Protein 6WDZ (pdb70)

Structure (mmCIF, N/CA/C/O backbone):
data_6WDZ
#
_entry.id   6WDZ
#
_cell.length_a   99.527
_cell.length_b   99.527
_cell.length_c   73.695
_cell.angle_alpha   90.000
_cell.angle_beta   90.000
_cell.angle_gamma   120.000
#
_symmetry.space_group_name_H-M   'P 64'
#
loop_
_entity.id
_entity.type
_entity.pdbx_description
1 polymer "DNA (5'-D(*TP*AP*GP*TP*AP*TP*TP*AP*CP*C)-3')"
2 polymer 'ATP-dependent helicase Rep'
3 non-polymer 'MANGANESE (II) ION'
4 non-polymer 1,2-ETHANEDIOL
5 water water
#
loop_
_atom_site.group_PDB
_atom_site.id
_atom_site.type_symbol
_atom_site.label_atom_id
_atom_site.label_alt_id
_atom_site.label_comp_id
_atom_site.label_asym_id
_atom_site.label_entity_id
_atom_site.label_seq_id
_atom_site.pdbx_PDB_ins_code
_atom_site.Cartn_x
_atom_site.Cartn_y
_atom_site.Cartn_z
_atom_site.occupancy
_atom_site.B_iso_or_equiv
_atom_site.auth_seq_id
_atom_site.auth_comp_id
_atom_site.auth_asym_id
_atom_site.auth_atom_id
_atom_site.pdbx_PDB_model_num
ATOM 201 N N . PRO B 2 10 ? 31.700 -25.565 21.580 0.88 57.82 11 PRO D N 1
ATOM 202 C CA . PRO B 2 10 ? 32.889 -24.746 21.831 0.88 52.56 11 PRO D CA 1
ATOM 203 C C . PRO B 2 10 ? 34.185 -25.468 21.469 0.88 53.10 11 PRO D C 1
ATOM 204 O O . PRO B 2 10 ? 35.276 -24.960 21.734 0.88 50.23 11 PRO D O 1
ATOM 208 N N . GLN B 2 11 ? 34.050 -26.638 20.840 1.00 52.44 12 GLN D N 1
ATOM 209 C CA . GLN B 2 11 ? 35.185 -27.507 20.562 1.00 41.60 12 GLN D CA 1
ATOM 210 C C . GLN B 2 11 ? 35.999 -26.957 19.394 1.00 40.80 12 GLN D C 1
ATOM 211 O O . GLN B 2 11 ? 35.428 -26.481 18.411 1.00 40.82 12 GLN D O 1
ATOM 217 N N . PRO B 2 12 ? 37.327 -26.995 19.485 1.00 36.61 13 PRO D N 1
ATOM 218 C CA . PRO B 2 12 ? 38.150 -26.595 18.342 1.00 33.90 13 PRO D CA 1
ATOM 219 C C . PRO B 2 12 ? 37.978 -27.560 17.176 1.00 29.30 13 PRO D C 1
ATOM 220 O O . PRO B 2 12 ? 37.696 -28.748 17.345 1.00 29.88 13 PRO D O 1
ATOM 224 N N . HIS B 2 13 ? 38.128 -27.027 15.974 1.00 27.12 14 HIS D N 1
ATOM 225 C CA . HIS B 2 13 ? 37.988 -27.817 14.770 1.00 23.28 14 HIS D CA 1
ATOM 226 C C . HIS B 2 13 ? 39.002 -27.309 13.763 1.00 27.54 14 HIS D C 1
ATOM 227 O O . HIS B 2 13 ? 39.382 -26.132 13.784 1.00 22.80 14 HIS D O 1
ATOM 234 N N . LYS B 2 14 ? 39.448 -28.211 12.890 1.00 25.93 15 LYS D N 1
ATOM 235 C CA . LYS B 2 14 ? 40.472 -27.841 11.924 1.00 25.15 15 LYS D CA 1
ATOM 236 C C . LYS B 2 14 ? 39.892 -27.050 10.764 1.00 19.64 15 LYS D C 1
ATOM 237 O O . LYS B 2 14 ? 40.546 -26.140 10.245 1.00 21.07 15 LYS D O 1
ATOM 243 N N . ARG B 2 15 ? 38.665 -27.355 10.370 1.00 23.90 16 ARG D N 1
ATOM 244 C CA . ARG B 2 15 ? 38.164 -27.013 9.046 1.00 19.19 16 ARG D CA 1
ATOM 245 C C . ARG B 2 15 ? 36.950 -26.101 9.162 1.00 23.52 16 ARG D C 1
ATOM 246 O O . ARG B 2 15 ? 35.957 -26.469 9.800 1.00 21.46 16 ARG D O 1
ATOM 254 N N . TRP B 2 16 ? 37.037 -24.917 8.532 1.00 18.59 17 TRP D N 1
ATOM 255 C CA . TRP B 2 16 ? 35.998 -23.900 8.584 1.00 22.65 17 TRP D CA 1
ATOM 256 C C . TRP B 2 16 ? 35.782 -23.275 7.213 1.00 18.98 17 TRP D C 1
ATOM 257 O O . TRP B 2 16 ? 36.745 -22.986 6.497 1.00 20.02 17 TRP D O 1
ATOM 268 N N . VAL B 2 17 ? 34.517 -23.012 6.878 1.00 16.64 18 VAL D N 1
ATOM 269 C CA . VAL B 2 17 ? 34.172 -22.158 5.750 1.00 21.20 18 VAL D CA 1
ATOM 270 C C . VAL B 2 17 ? 33.866 -20.761 6.282 1.00 23.69 18 VAL D C 1
ATOM 271 O O . VAL B 2 17 ? 33.537 -20.572 7.451 1.00 25.89 18 VAL D O 1
ATOM 275 N N . PHE B 2 18 ? 33.968 -19.761 5.413 1.00 23.67 19 PHE D N 1
ATOM 276 C CA . PHE B 2 18 ? 33.644 -18.410 5.833 1.00 23.31 19 PHE D CA 1
ATOM 277 C C . PHE B 2 18 ? 33.172 -17.564 4.663 1.00 29.24 19 PHE D C 1
ATOM 278 O O . PHE B 2 18 ? 33.568 -17.784 3.513 1.00 28.23 19 PHE D O 1
ATOM 286 N N . THR B 2 19 ? 32.316 -16.587 4.989 1.00 23.89 20 THR D N 1
ATOM 287 C CA . THR B 2 19 ? 31.908 -15.494 4.108 1.00 24.53 20 THR D CA 1
ATOM 288 C C . THR B 2 19 ? 32.256 -14.167 4.780 1.00 30.76 20 THR D C 1
ATOM 289 O O . THR B 2 19 ? 32.106 -14.017 5.995 1.00 34.20 20 THR D O 1
ATOM 293 N N . LEU B 2 20 ? 32.712 -13.196 4.002 1.00 32.69 21 LEU D N 1
ATOM 294 C CA . LEU B 2 20 ? 32.984 -11.855 4.520 1.00 30.72 21 LEU D CA 1
ATOM 295 C C . LEU B 2 20 ? 32.378 -10.844 3.555 1.00 30.12 21 LEU D C 1
ATOM 296 O O . LEU B 2 20 ? 32.958 -10.537 2.508 1.00 32.36 21 LEU D O 1
ATOM 301 N N . ASN B 2 21 ? 31.227 -10.312 3.926 1.00 32.36 22 ASN D N 1
ATOM 302 C CA . ASN B 2 21 ? 30.459 -9.457 3.039 1.00 32.28 22 ASN D CA 1
ATOM 303 C C . ASN B 2 21 ? 30.984 -8.030 3.074 1.00 35.56 22 ASN D C 1
ATOM 304 O O . ASN B 2 21 ? 31.298 -7.492 4.137 1.00 39.85 22 ASN D O 1
ATOM 309 N N . ASN B 2 22 ? 31.094 -7.422 1.898 1.00 35.55 23 ASN D N 1
ATOM 310 C CA . ASN B 2 22 ? 31.536 -6.034 1.757 1.00 38.19 23 ASN D CA 1
ATOM 311 C C . ASN B 2 22 ? 32.913 -5.778 2.381 1.00 39.04 23 ASN D C 1
ATOM 312 O O . ASN B 2 22 ? 33.087 -4.807 3.126 1.00 34.30 23 ASN D O 1
ATOM 317 N N . PRO B 2 23 ? 33.929 -6.581 2.070 1.00 37.36 24 PRO D N 1
ATOM 318 C CA . PRO B 2 23 ? 35.239 -6.352 2.681 1.00 36.44 24 PRO D CA 1
ATOM 319 C C . PRO B 2 23 ? 35.805 -4.987 2.320 1.00 37.00 24 PRO D C 1
ATOM 320 O O . PRO B 2 23 ? 35.612 -4.475 1.214 1.00 29.26 24 PRO D O 1
ATOM 324 N N . SER B 2 24 ? 36.522 -4.400 3.275 1.00 42.81 25 SER D N 1
ATOM 325 C CA . SER B 2 24 ? 37.294 -3.187 3.053 1.00 39.03 25 SER D CA 1
ATOM 326 C C . SER B 2 24 ? 38.682 -3.541 2.525 1.00 38.10 25 SER D C 1
ATOM 327 O O . SER B 2 24 ? 39.069 -4.708 2.451 1.00 38.69 25 SER D O 1
ATOM 330 N N . GLU B 2 25 ? 39.443 -2.510 2.150 1.00 41.19 26 GLU D N 1
ATOM 331 C CA . GLU B 2 25 ? 40.821 -2.750 1.735 1.00 36.99 26 GLU D CA 1
ATOM 332 C C . GLU B 2 25 ? 41.648 -3.290 2.892 1.00 42.23 26 GLU D C 1
ATOM 333 O O . GLU B 2 25 ? 42.554 -4.107 2.684 1.00 42.18 26 GLU D O 1
ATOM 335 N N . ASP B 2 26 ? 41.335 -2.860 4.117 1.00 35.26 27 ASP D N 1
ATOM 336 C CA . ASP B 2 26 ? 42.031 -3.369 5.291 1.00 37.45 27 ASP D CA 1
ATOM 337 C C . ASP B 2 26 ? 41.757 -4.857 5.489 1.00 38.62 27 ASP D C 1
ATOM 338 O O . ASP B 2 26 ? 42.690 -5.649 5.674 1.00 37.19 27 ASP D O 1
ATOM 343 N N . GLU B 2 27 ? 40.475 -5.248 5.463 1.00 31.23 28 GLU D N 1
ATOM 344 C CA . GLU B 2 27 ? 40.083 -6.617 5.785 1.00 39.47 28 GLU D CA 1
ATOM 345 C C . GLU B 2 27 ? 40.636 -7.612 4.771 1.00 38.70 28 GLU D C 1
ATOM 346 O O . GLU B 2 27 ? 41.160 -8.665 5.147 1.00 37.25 28 GLU D O 1
ATOM 352 N N . ARG B 2 28 ? 40.464 -7.317 3.479 1.00 38.58 29 ARG D N 1
ATOM 353 C CA . ARG B 2 28 ? 41.175 -8.018 2.409 1.00 37.33 29 ARG D CA 1
ATOM 354 C C . ARG B 2 28 ? 42.656 -8.205 2.697 1.00 39.98 29 ARG D C 1
ATOM 355 O O . ARG B 2 28 ? 43.178 -9.318 2.575 1.00 38.85 29 ARG D O 1
ATOM 363 N N . LYS B 2 29 ? 43.363 -7.123 3.049 1.00 35.04 30 LYS D N 1
ATOM 364 C CA . LYS B 2 29 ? 44.810 -7.243 3.205 1.00 33.16 30 LYS D CA 1
ATOM 365 C C . LYS B 2 29 ? 45.168 -8.156 4.365 1.00 30.02 30 LYS D C 1
ATOM 366 O O . LYS B 2 29 ? 46.199 -8.834 4.332 1.00 35.35 30 LYS D O 1
ATOM 372 N N . LYS B 2 30 ? 44.332 -8.179 5.397 1.00 35.58 31 LYS D N 1
ATOM 373 C CA . LYS B 2 30 ? 44.561 -9.087 6.508 1.00 37.19 31 LYS D CA 1
ATOM 374 C C . LYS B 2 30 ? 44.449 -10.525 6.046 1.00 30.09 31 LYS D C 1
ATOM 375 O O . LYS B 2 30 ? 45.308 -11.355 6.357 1.00 32.66 31 LYS D O 1
ATOM 381 N N . ILE B 2 31 ? 43.373 -10.840 5.321 1.00 37.81 32 ILE D N 1
ATOM 382 C CA . ILE B 2 31 ? 43.189 -12.194 4.805 1.00 31.94 32 ILE D CA 1
ATOM 383 C C . ILE B 2 31 ? 44.333 -12.544 3.872 1.00 31.33 32 ILE D C 1
ATOM 384 O O . ILE B 2 31 ? 45.065 -13.516 4.098 1.00 26.25 32 ILE D O 1
ATOM 389 N N . ARG B 2 32 ? 44.527 -11.720 2.831 1.00 35.44 33 ARG D N 1
ATOM 390 C CA . ARG B 2 32 ? 45.528 -12.009 1.809 1.00 32.91 33 ARG D CA 1
ATOM 391 C C . ARG B 2 32 ? 46.880 -12.309 2.421 1.00 29.38 33 ARG D C 1
ATOM 392 O O . ARG B 2 32 ? 47.625 -13.146 1.898 1.00 33.52 33 ARG D O 1
ATOM 400 N N . ASP B 2 33 ? 47.200 -11.664 3.542 1.00 33.91 34 ASP D N 1
ATOM 401 C CA . ASP B 2 33 ? 48.526 -11.731 4.135 1.00 30.92 34 ASP D CA 1
ATOM 402 C C . ASP B 2 33 ? 48.592 -12.659 5.344 1.00 32.31 34 ASP D C 1
ATOM 403 O O . ASP B 2 33 ? 49.524 -12.546 6.142 1.00 31.33 34 ASP D O 1
ATOM 408 N N . LEU B 2 34 ? 47.628 -13.562 5.509 1.00 30.72 35 LEU D N 1
ATOM 409 C CA . LEU B 2 34 ? 47.711 -14.508 6.614 1.00 24.97 35 LEU D CA 1
ATOM 410 C C . LEU B 2 34 ? 48.962 -15.363 6.463 1.00 30.81 35 LEU D C 1
ATOM 411 O O . LEU B 2 34 ? 49.304 -15.756 5.345 1.00 29.99 35 LEU D O 1
ATOM 416 N N . PRO B 2 35 ? 49.642 -15.699 7.556 1.00 27.29 36 PRO D N 1
ATOM 417 C CA . PRO B 2 35 ? 50.775 -16.626 7.454 1.00 28.29 36 PRO D CA 1
ATOM 418 C C . PRO B 2 35 ? 50.330 -17.976 6.912 1.00 18.68 36 PRO D C 1
ATOM 419 O O . PRO B 2 35 ? 49.388 -18.597 7.420 1.00 18.93 36 PRO D O 1
ATOM 423 N N . ILE B 2 36 ? 51.027 -18.436 5.872 1.00 21.11 37 ILE D N 1
ATOM 424 C CA . ILE B 2 36 ? 50.630 -19.683 5.219 1.00 25.99 37 ILE D CA 1
ATOM 425 C C . ILE B 2 36 ? 50.933 -20.886 6.106 1.00 15.91 37 ILE D C 1
ATOM 426 O O . ILE B 2 36 ? 50.267 -21.916 6.002 1.00 17.83 37 ILE D O 1
ATOM 431 N N . SER B 2 37 ? 51.892 -20.761 7.023 1.00 21.12 38 SER D N 1
ATOM 432 C CA . SER B 2 37 ? 52.173 -21.831 7.978 1.00 20.95 38 SER D CA 1
ATOM 433 C C . SER B 2 37 ? 50.972 -22.196 8.838 1.00 13.32 38 SER D C 1
ATOM 434 O O . SER B 2 37 ? 50.974 -23.263 9.461 1.00 20.29 38 SER D O 1
ATOM 437 N N . LEU B 2 38 ? 49.954 -21.343 8.913 1.00 14.41 39 LEU D N 1
ATOM 438 C CA . LEU B 2 38 ? 48.780 -21.679 9.717 1.00 14.92 39 LEU D CA 1
ATOM 439 C C . LEU B 2 38 ? 47.960 -22.822 9.130 1.00 21.91 39 LEU D C 1
ATOM 440 O O . LEU B 2 38 ? 47.177 -23.428 9.870 1.00 17.95 39 LEU D O 1
ATOM 445 N N . PHE B 2 39 ? 48.127 -23.138 7.835 1.00 16.94 40 PHE D N 1
ATOM 446 C CA . PHE B 2 39 ? 47.134 -23.887 7.066 1.00 17.24 40 PHE D CA 1
ATOM 447 C C . PHE B 2 39 ? 47.675 -25.177 6.483 1.00 14.50 40 PHE D C 1
ATOM 448 O O . PHE B 2 39 ? 48.803 -25.224 5.991 1.00 19.44 40 PHE D O 1
ATOM 456 N N . ASP B 2 40 ? 46.850 -26.224 6.518 1.00 20.73 41 ASP D N 1
ATOM 457 C CA . ASP B 2 40 ? 47.081 -27.348 5.624 1.00 16.99 41 ASP D CA 1
ATOM 458 C C . ASP B 2 40 ? 46.595 -26.997 4.221 1.00 24.82 41 ASP D C 1
ATOM 459 O O . ASP B 2 40 ? 47.242 -27.353 3.230 1.00 20.08 41 ASP D O 1
ATOM 464 N N . TYR B 2 41 ? 45.479 -26.269 4.127 1.00 19.95 42 TYR D N 1
ATOM 465 C CA . TYR B 2 41 ? 44.994 -25.733 2.856 1.00 21.34 42 TYR D CA 1
ATOM 466 C C . TYR B 2 41 ? 44.173 -24.487 3.150 1.00 19.17 42 TYR D C 1
ATOM 467 O O . TYR B 2 41 ? 43.591 -24.360 4.227 1.00 19.64 42 TYR D O 1
ATOM 476 N N . PHE B 2 42 ? 44.107 -23.577 2.179 1.00 21.53 43 PHE D N 1
ATOM 477 C CA . PHE B 2 42 ? 43.393 -22.315 2.364 1.00 17.82 43 PHE D CA 1
ATOM 478 C C . PHE B 2 42 ? 43.069 -21.728 1.005 1.00 19.26 43 PHE D C 1
ATOM 479 O O . PHE B 2 42 ? 43.961 -21.607 0.159 1.00 20.43 43 PHE D O 1
ATOM 487 N N . ILE B 2 43 ? 41.820 -21.305 0.818 1.00 18.71 44 ILE D N 1
ATOM 488 C CA . ILE B 2 43 ? 41.383 -20.725 -0.452 1.00 19.58 44 ILE D CA 1
ATOM 489 C C . ILE B 2 43 ? 40.377 -19.624 -0.156 1.00 19.22 44 ILE D C 1
ATOM 490 O O . ILE B 2 43 ? 39.498 -19.798 0.690 1.00 19.48 44 ILE D O 1
ATOM 495 N N . VAL B 2 44 ? 40.514 -18.486 -0.848 1.00 21.03 45 VAL D N 1
ATOM 496 C CA . VAL B 2 44 ? 39.588 -17.359 -0.726 1.00 24.31 45 VAL D CA 1
ATOM 497 C C . VAL B 2 44 ? 39.376 -16.776 -2.113 1.00 24.14 45 VAL D C 1
ATOM 498 O O . VAL B 2 44 ? 40.345 -16.371 -2.772 1.00 26.07 45 VAL D O 1
ATOM 502 N N . GLY B 2 45 ? 38.117 -16.686 -2.548 1.00 23.83 46 GLY D N 1
ATOM 503 C CA . GLY B 2 45 ? 37.769 -16.048 -3.807 1.00 20.47 46 GLY D CA 1
ATOM 504 C C . GLY B 2 45 ? 36.957 -14.784 -3.603 1.00 23.43 46 GLY D C 1
ATOM 505 O O . GLY B 2 45 ? 36.189 -14.671 -2.647 1.00 27.72 46 GLY D O 1
ATOM 506 N N . GLU B 2 46 ? 37.132 -13.816 -4.498 1.00 27.20 47 GLU D N 1
ATOM 507 C CA . GLU B 2 46 ? 36.332 -12.596 -4.455 1.00 24.34 47 GLU D CA 1
ATOM 508 C C . GLU B 2 46 ? 35.096 -12.795 -5.318 1.00 28.57 47 GLU D C 1
ATOM 509 O O . GLU B 2 46 ? 35.199 -13.196 -6.481 1.00 28.68 47 GLU D O 1
ATOM 515 N N . GLU B 2 47 ? 33.933 -12.510 -4.755 1.00 28.76 48 GLU D N 1
ATOM 516 C CA . GLU B 2 47 ? 32.684 -12.871 -5.389 1.00 31.85 48 GLU D CA 1
ATOM 517 C C . GLU B 2 47 ? 31.713 -11.690 -5.401 1.00 37.20 48 GLU D C 1
ATOM 518 O O . GLU B 2 47 ? 32.016 -10.597 -4.901 1.00 35.29 48 GLU D O 1
ATOM 524 N N . GLY B 2 48 ? 30.539 -11.938 -5.984 1.00 32.51 49 GLY D N 1
ATOM 525 C CA . GLY B 2 48 ? 29.484 -10.925 -6.071 1.00 35.14 49 GLY D CA 1
ATOM 526 C C . GLY B 2 48 ? 29.949 -9.609 -6.647 1.00 33.38 49 GLY D C 1
ATOM 527 O O . GLY B 2 48 ? 29.560 -8.542 -6.157 1.00 36.04 49 GLY D O 1
ATOM 528 N N . ASN B 2 49 ? 30.810 -9.655 -7.665 1.00 37.81 50 ASN D N 1
ATOM 529 C CA . ASN B 2 49 ? 31.393 -8.455 -8.253 1.00 36.99 50 ASN D CA 1
ATOM 530 C C . ASN B 2 49 ? 30.658 -8.010 -9.523 1.00 45.32 50 ASN D C 1
ATOM 531 O O . ASN B 2 49 ? 31.238 -7.334 -10.381 1.00 41.61 50 ASN D O 1
ATOM 536 N N . GLU B 2 50 ? 29.386 -8.368 -9.653 1.00 46.56 51 GLU D N 1
ATOM 537 C CA . GLU B 2 50 ? 28.531 -7.886 -10.726 1.00 52.28 51 GLU D CA 1
ATOM 538 C C . GLU B 2 50 ? 27.382 -7.093 -10.112 1.00 54.46 51 GLU D C 1
ATOM 539 O O . GLU B 2 50 ? 26.992 -7.337 -8.964 1.00 50.75 51 GLU D O 1
ATOM 541 N N . GLU B 2 51 ? 26.854 -6.126 -10.871 1.00 56.33 52 GLU D N 1
ATOM 542 C CA . GLU B 2 51 ? 25.905 -5.171 -10.301 1.00 56.18 52 GLU D CA 1
ATOM 543 C C . GLU B 2 51 ? 24.642 -5.877 -9.820 1.00 47.31 52 GLU D C 1
ATOM 544 O O . GLU B 2 51 ? 24.220 -6.892 -10.379 1.00 54.75 52 GLU D O 1
ATOM 550 N N . GLY B 2 52 ? 24.045 -5.334 -8.755 1.00 45.76 53 GLY D N 1
ATOM 551 C CA . GLY B 2 52 ? 22.956 -5.989 -8.062 1.00 37.77 53 GLY D CA 1
ATOM 552 C C . GLY B 2 52 ? 23.383 -6.925 -6.951 1.00 46.85 53 GLY D C 1
ATOM 553 O O . GLY B 2 52 ? 22.537 -7.330 -6.137 1.00 45.98 53 GLY D O 1
ATOM 554 N N . ARG B 2 53 ? 24.663 -7.271 -6.880 1.00 39.13 54 ARG D N 1
ATOM 555 C CA . ARG B 2 53 ? 25.165 -8.238 -5.922 1.00 45.06 54 ARG D CA 1
ATOM 556 C C . ARG B 2 53 ? 25.962 -7.539 -4.828 1.00 39.65 54 ARG D C 1
ATOM 557 O O . ARG B 2 53 ? 26.402 -6.394 -4.981 1.00 34.26 54 ARG D O 1
ATOM 565 N N . THR B 2 54 ? 26.139 -8.256 -3.715 1.00 36.76 55 THR D N 1
ATOM 566 C CA . THR B 2 54 ? 26.963 -7.800 -2.605 1.00 31.77 55 THR D CA 1
ATOM 567 C C . THR B 2 54 ? 28.359 -8.382 -2.705 1.00 37.35 55 THR D C 1
ATOM 568 O O . THR B 2 54 ? 28.521 -9.599 -2.553 1.00 38.44 55 THR D O 1
ATOM 572 N N . PRO B 2 55 ? 29.391 -7.564 -2.927 1.00 33.66 56 PRO D N 1
ATOM 573 C CA . PRO B 2 55 ? 30.750 -8.103 -3.019 1.00 32.33 56 PRO D CA 1
ATOM 574 C C . PRO B 2 55 ? 31.152 -8.751 -1.705 1.00 35.09 56 PRO D C 1
ATOM 575 O O . PRO B 2 55 ? 30.922 -8.208 -0.622 1.00 28.40 56 PRO D O 1
ATOM 579 N N . HIS B 2 56 ? 31.744 -9.933 -1.811 1.00 31.45 57 HIS D N 1
ATOM 580 C CA . HIS B 2 56 ? 32.067 -10.697 -0.618 1.00 31.62 57 HIS D CA 1
ATOM 581 C C . HIS B 2 56 ? 33.232 -11.621 -0.921 1.00 29.67 57 HIS D C 1
ATOM 582 O O . HIS B 2 56 ? 33.541 -11.919 -2.076 1.00 29.54 57 HIS D O 1
ATOM 589 N N . LEU B 2 57 ? 33.885 -12.063 0.139 1.00 35.76 58 LEU D N 1
ATOM 590 C CA . LEU B 2 57 ? 34.908 -13.086 0.042 1.00 26.47 58 LEU D CA 1
ATOM 591 C C . LEU B 2 57 ? 34.278 -14.426 0.382 1.00 25.06 58 LEU D C 1
ATOM 592 O O . LEU B 2 57 ? 33.466 -14.524 1.308 1.00 30.00 58 LEU D O 1
ATOM 597 N N . GLN B 2 58 ? 34.610 -15.441 -0.412 1.00 21.83 59 GLN D N 1
ATOM 598 C CA . GLN B 2 58 ? 34.136 -16.813 -0.235 1.00 25.21 59 GLN D CA 1
ATOM 599 C C . GLN B 2 58 ? 35.358 -17.680 0.033 1.00 24.91 59 GLN D C 1
ATOM 600 O O . GLN B 2 58 ? 36.193 -17.861 -0.860 1.00 25.38 59 GLN D O 1
ATOM 606 N N . GLY B 2 59 ? 35.483 -18.213 1.243 1.00 22.83 60 GLY D N 1
ATOM 607 C CA . GLY B 2 59 ? 36.713 -18.872 1.629 1.00 20.00 60 GLY D CA 1
ATOM 608 C C . GLY B 2 59 ? 36.474 -20.181 2.352 1.00 20.59 60 GLY D C 1
ATOM 609 O O . GLY B 2 59 ? 35.379 -20.467 2.848 1.00 22.12 60 GLY D O 1
ATOM 610 N N . PHE B 2 60 ? 37.556 -20.964 2.429 1.00 22.58 61 PHE D N 1
ATOM 611 C CA . PHE B 2 60 ? 37.626 -22.231 3.148 1.00 17.90 61 PHE D CA 1
ATOM 612 C C . PHE B 2 60 ? 38.992 -22.343 3.817 1.00 20.63 61 PHE D C 1
ATOM 613 O O . PHE B 2 60 ? 40.018 -22.023 3.209 1.00 21.16 61 PHE D O 1
ATOM 621 N N . ALA B 2 61 ? 39.016 -22.794 5.068 1.00 22.22 62 ALA D N 1
ATOM 622 C CA . ALA B 2 61 ? 40.277 -22.911 5.796 1.00 20.13 62 ALA D CA 1
ATOM 623 C C . ALA B 2 61 ? 40.422 -24.296 6.397 1.00 15.79 62 ALA D C 1
ATOM 624 O O . ALA B 2 61 ? 39.543 -24.754 7.136 1.00 19.74 62 ALA D O 1
ATOM 626 N N . ASN B 2 62 ? 41.552 -24.934 6.126 1.00 14.78 63 ASN D N 1
ATOM 627 C CA . ASN B 2 62 ? 41.967 -26.154 6.823 1.00 18.15 63 ASN D CA 1
ATOM 628 C C . ASN B 2 62 ? 43.232 -25.811 7.621 1.00 21.63 63 ASN D C 1
ATOM 629 O O . ASN B 2 62 ? 44.339 -25.762 7.065 1.00 18.96 63 ASN D O 1
ATOM 634 N N . PHE B 2 63 ? 43.057 -25.529 8.916 1.00 20.76 64 PHE D N 1
ATOM 635 C CA . PHE B 2 63 ? 44.165 -25.137 9.782 1.00 21.15 64 PHE D CA 1
ATOM 636 C C . PHE B 2 63 ? 45.013 -26.348 10.152 1.00 21.01 64 PHE D C 1
ATOM 637 O O . PHE B 2 63 ? 44.492 -27.456 10.322 1.00 21.01 64 PHE D O 1
ATOM 645 N N . VAL B 2 64 ? 46.324 -26.117 10.323 1.00 19.02 65 VAL D N 1
ATOM 646 C CA . VAL B 2 64 ? 47.233 -27.179 10.783 1.00 16.03 65 VAL D CA 1
ATOM 647 C C . VAL B 2 64 ? 46.765 -27.760 12.110 1.00 23.29 65 VAL D C 1
ATOM 648 O O . VAL B 2 64 ? 46.791 -28.983 12.302 1.00 21.84 65 VAL D O 1
ATOM 652 N N . LYS B 2 65 ? 46.362 -26.896 13.058 1.00 22.23 66 LYS D N 1
ATOM 653 C CA . LYS B 2 65 ? 45.884 -27.308 14.378 1.00 21.76 66 LYS D CA 1
ATOM 654 C C . LYS B 2 65 ? 44.430 -26.879 14.558 1.00 21.80 66 LYS D C 1
ATOM 655 O O . LYS B 2 65 ? 44.038 -25.808 14.092 1.00 26.33 66 LYS D O 1
ATOM 661 N N . LYS B 2 66 ? 43.622 -27.697 15.241 1.00 21.70 67 LYS D N 1
ATOM 662 C CA . LYS B 2 66 ? 42.252 -27.280 15.548 1.00 18.95 67 LYS D CA 1
ATOM 663 C C . LYS B 2 66 ? 42.199 -25.885 16.172 1.00 21.54 67 LYS D C 1
ATOM 664 O O . LYS B 2 66 ? 42.960 -25.558 17.092 1.00 22.34 67 LYS D O 1
ATOM 670 N N . GLN B 2 67 ? 41.277 -25.067 15.672 1.00 27.04 68 GLN D N 1
ATOM 671 C CA . GLN B 2 67 ? 41.094 -23.695 16.118 1.00 28.24 68 GLN D CA 1
ATOM 672 C C . GLN B 2 67 ? 39.695 -23.523 16.679 1.00 25.80 68 GLN D C 1
ATOM 673 O O . GLN B 2 67 ? 38.738 -24.076 16.146 1.00 21.84 68 GLN D O 1
ATOM 679 N N . THR B 2 68 ? 39.587 -22.765 17.762 1.00 25.86 69 THR D N 1
ATOM 680 C CA . THR B 2 68 ? 38.288 -22.446 18.319 1.00 24.70 69 THR D CA 1
ATOM 681 C C . THR B 2 68 ? 37.590 -21.416 17.442 1.00 21.43 69 THR D C 1
ATOM 682 O O . THR B 2 68 ? 38.210 -20.743 16.619 1.00 21.70 69 THR D O 1
ATOM 686 N N . PHE B 2 69 ? 36.277 -21.288 17.643 1.00 23.10 70 PHE D N 1
ATOM 687 C CA . PHE B 2 69 ? 35.487 -20.273 16.949 1.00 18.38 70 PHE D CA 1
ATOM 688 C C . PHE B 2 69 ? 36.102 -18.894 17.136 1.00 28.62 70 PHE D C 1
ATOM 689 O O . PHE B 2 69 ? 36.171 -18.091 16.191 1.00 25.85 70 PHE D O 1
ATOM 697 N N . ASN B 2 70 ? 36.564 -18.611 18.356 1.00 21.00 71 ASN D N 1
ATOM 698 C CA . ASN B 2 70 ? 37.142 -17.310 18.669 1.00 26.27 71 ASN D CA 1
ATOM 699 C C . ASN B 2 70 ? 38.454 -17.101 17.930 1.00 24.33 71 ASN D C 1
ATOM 700 O O . ASN B 2 70 ? 38.720 -16.001 17.424 1.00 24.36 71 ASN D O 1
ATOM 705 N N . LYS B 2 71 ? 39.299 -18.133 17.867 1.00 23.16 72 LYS D N 1
ATOM 706 C CA . LYS B 2 71 ? 40.547 -17.987 17.117 1.00 21.10 72 LYS D CA 1
ATOM 707 C C . LYS B 2 71 ? 40.261 -17.748 15.644 1.00 21.61 72 LYS D C 1
ATOM 708 O O . LYS B 2 71 ? 40.902 -16.900 15.002 1.00 23.59 72 LYS D O 1
ATOM 714 N N . VAL B 2 72 ? 39.302 -18.489 15.085 1.00 22.69 73 VAL D N 1
ATOM 715 C CA . VAL B 2 72 ? 39.003 -18.340 13.666 1.00 19.46 73 VAL D CA 1
ATOM 716 C C . VAL B 2 72 ? 38.573 -16.910 13.368 1.00 23.18 73 VAL D C 1
ATOM 717 O O . VAL B 2 72 ? 39.114 -16.259 12.468 1.00 25.23 73 VAL D O 1
ATOM 721 N N . LYS B 2 73 ? 37.649 -16.368 14.163 1.00 23.43 74 LYS D N 1
ATOM 722 C CA . LYS B 2 73 ? 37.224 -14.995 13.897 1.00 27.36 74 LYS D CA 1
ATOM 723 C C . LYS B 2 73 ? 38.352 -14.000 14.122 1.00 27.78 74 LYS D C 1
ATOM 724 O O . LYS B 2 73 ? 38.347 -12.917 13.516 1.00 28.61 74 LYS D O 1
ATOM 730 N N . TRP B 2 74 ? 39.340 -14.356 14.942 1.00 27.68 75 TRP D N 1
ATOM 731 C CA . TRP B 2 74 ? 40.506 -13.499 15.091 1.00 29.90 75 TRP D CA 1
ATOM 732 C C . TRP B 2 74 ? 41.332 -13.468 13.812 1.00 24.06 75 TRP D C 1
ATOM 733 O O . TRP B 2 74 ? 41.792 -12.406 13.374 1.00 21.64 75 TRP D O 1
ATOM 744 N N . TYR B 2 75 ? 41.562 -14.634 13.214 1.00 24.82 76 TYR D N 1
ATOM 745 C CA . TYR B 2 75 ? 42.384 -14.695 12.010 1.00 22.13 76 TYR D CA 1
ATOM 746 C C . TYR B 2 75 ? 41.698 -14.020 10.816 1.00 28.32 76 TYR D C 1
ATOM 747 O O . TYR B 2 75 ? 42.350 -13.328 10.023 1.00 30.86 76 TYR D O 1
ATOM 756 N N . LEU B 2 76 ? 40.383 -14.193 10.678 1.00 25.99 77 LEU D N 1
ATOM 757 C CA . LEU B 2 76 ? 39.701 -13.796 9.459 1.00 27.73 77 LEU D CA 1
ATOM 758 C C . LEU B 2 76 ? 38.904 -12.502 9.572 1.00 34.15 77 LEU D C 1
ATOM 759 O O . LEU B 2 76 ? 38.643 -11.873 8.537 1.00 36.24 77 LEU D O 1
ATOM 764 N N . GLY B 2 77 ? 38.505 -12.095 10.785 1.00 33.50 78 GLY D N 1
ATOM 765 C CA . GLY B 2 77 ? 37.788 -10.843 10.984 1.00 30.95 78 GLY D CA 1
ATOM 766 C C . GLY B 2 77 ? 36.488 -10.999 11.754 1.00 30.24 78 GLY D C 1
ATOM 767 O O . GLY B 2 77 ? 35.736 -11.947 11.519 1.00 31.24 78 GLY D O 1
ATOM 768 N N . ALA B 2 78 ? 36.198 -10.075 12.678 1.00 32.47 79 ALA D N 1
ATOM 769 C CA . ALA B 2 78 ? 34.986 -10.215 13.481 1.00 29.99 79 ALA D CA 1
ATOM 770 C C . ALA B 2 78 ? 33.736 -10.114 12.628 1.00 27.78 79 ALA D C 1
ATOM 771 O O . ALA B 2 78 ? 32.689 -10.648 13.000 1.00 36.15 79 ALA D O 1
ATOM 773 N N . ARG B 2 79 ? 33.820 -9.443 11.488 1.00 30.30 80 ARG D N 1
ATOM 774 C CA . ARG B 2 79 ? 32.669 -9.318 10.604 1.00 36.92 80 ARG D CA 1
ATOM 775 C C . ARG B 2 79 ? 32.467 -10.523 9.687 1.00 37.93 80 ARG D C 1
ATOM 776 O O . ARG B 2 79 ? 31.562 -10.481 8.848 1.00 31.12 80 ARG D O 1
ATOM 784 N N . CYS B 2 80 ? 33.296 -11.565 9.799 1.00 32.38 81 CYS D N 1
ATOM 785 C CA . CYS B 2 80 ? 33.107 -12.797 9.035 1.00 31.73 81 CYS D CA 1
ATOM 786 C C . CYS B 2 80 ? 31.968 -13.635 9.596 1.00 31.08 81 CYS D C 1
ATOM 787 O O . CYS B 2 80 ? 31.725 -13.669 10.804 1.00 34.10 81 CYS D O 1
ATOM 790 N N . HIS B 2 81 ? 31.272 -14.331 8.702 1.00 27.85 82 HIS D N 1
ATOM 791 C CA . HIS B 2 81 ? 30.463 -15.473 9.090 1.00 28.86 82 HIS D CA 1
ATOM 792 C C . HIS B 2 81 ? 31.314 -16.730 8.917 1.00 34.14 82 HIS D C 1
ATOM 793 O O . HIS B 2 81 ? 32.046 -16.858 7.934 1.00 29.64 82 HIS D O 1
ATOM 800 N N . ILE B 2 82 ? 31.254 -17.645 9.887 1.00 33.09 83 ILE D N 1
ATOM 801 C CA . ILE B 2 82 ? 32.053 -18.867 9.820 1.00 25.90 83 ILE D CA 1
ATOM 802 C C . ILE B 2 82 ? 31.189 -20.045 10.250 1.00 29.34 83 ILE D C 1
ATOM 803 O O . ILE B 2 82 ? 30.191 -19.876 10.953 1.00 27.73 83 ILE D O 1
ATOM 808 N N . GLU B 2 83 ? 31.559 -21.240 9.782 1.00 24.57 84 GLU D N 1
ATOM 809 C CA . GLU B 2 83 ? 30.886 -22.498 10.084 1.00 22.15 84 GLU D CA 1
ATOM 810 C C . GLU B 2 83 ? 31.900 -23.622 9.969 1.00 22.72 84 GLU D C 1
ATOM 811 O O . GLU B 2 83 ? 32.769 -23.574 9.099 1.00 25.67 84 GLU D O 1
ATOM 817 N N . LYS B 2 84 ? 31.787 -24.625 10.842 1.00 23.61 85 LYS D N 1
ATOM 818 C CA . LYS B 2 84 ? 32.515 -25.888 10.682 1.00 28.47 85 LYS D CA 1
ATOM 819 C C . LYS B 2 84 ? 32.285 -26.471 9.290 1.00 26.56 85 LYS D C 1
ATOM 820 O O . LYS B 2 84 ? 31.154 -26.519 8.806 1.00 20.97 85 LYS D O 1
ATOM 826 N N . ALA B 2 85 ? 33.355 -26.895 8.624 1.00 25.27 86 ALA D N 1
ATOM 827 C CA . ALA B 2 85 ? 33.174 -27.364 7.252 1.00 26.52 86 ALA D CA 1
ATOM 828 C C . ALA B 2 85 ? 32.528 -28.743 7.246 1.00 25.22 86 ALA D C 1
ATOM 829 O O . ALA B 2 85 ? 32.874 -29.610 8.039 1.00 26.77 86 ALA D O 1
ATOM 831 N N . LYS B 2 86 ? 31.606 -28.955 6.316 1.00 28.41 87 LYS D N 1
ATOM 832 C CA . LYS B 2 86 ? 31.026 -30.274 6.135 1.00 29.83 87 LYS D CA 1
ATOM 833 C C . LYS B 2 86 ? 31.398 -30.931 4.814 1.00 28.40 87 LYS D C 1
ATOM 834 O O . LYS B 2 86 ? 31.479 -32.159 4.755 1.00 32.67 87 LYS D O 1
ATOM 840 N N . GLY B 2 87 ? 31.687 -30.159 3.774 1.00 29.95 88 GLY D N 1
ATOM 841 C CA . GLY B 2 87 ? 32.247 -30.731 2.564 1.00 24.56 88 GLY D CA 1
ATOM 842 C C . GLY B 2 87 ? 33.759 -30.923 2.642 1.00 27.38 88 GLY D C 1
ATOM 843 O O . GLY B 2 87 ? 34.431 -30.447 3.559 1.00 23.90 88 GLY D O 1
ATOM 844 N N . THR B 2 88 ? 34.306 -31.624 1.639 1.00 25.16 89 THR D N 1
ATOM 845 C CA . THR B 2 88 ? 35.732 -31.925 1.574 1.00 25.95 89 THR D CA 1
ATOM 846 C C . THR B 2 88 ? 36.534 -30.704 1.129 1.00 22.52 89 THR D C 1
ATOM 847 O O . THR B 2 88 ? 35.987 -29.718 0.634 1.00 18.36 89 THR D O 1
ATOM 851 N N . ASP B 2 89 ? 37.862 -30.803 1.285 1.00 16.97 90 ASP D N 1
ATOM 852 C CA . ASP B 2 89 ? 38.747 -29.743 0.809 1.00 22.07 90 ASP D CA 1
ATOM 853 C C . ASP B 2 89 ? 38.520 -29.481 -0.671 1.00 21.06 90 ASP D C 1
ATOM 854 O O . ASP B 2 89 ? 38.379 -28.324 -1.097 1.00 21.91 90 ASP D O 1
ATOM 859 N N . GLN B 2 90 ? 38.495 -30.555 -1.476 1.00 16.82 91 GLN D N 1
ATOM 860 C CA . GLN B 2 90 ? 38.273 -30.404 -2.917 1.00 23.23 91 GLN D CA 1
ATOM 861 C C . GLN B 2 90 ? 36.945 -29.715 -3.213 1.00 22.49 91 GLN D C 1
ATOM 862 O O . GLN B 2 90 ? 36.883 -28.799 -4.044 1.00 24.10 91 GLN D O 1
ATOM 868 N N . GLN B 2 91 ? 35.865 -30.144 -2.547 1.00 23.65 92 GLN D N 1
ATOM 869 C CA . GLN B 2 91 ? 34.558 -29.525 -2.791 1.00 26.01 92 GLN D CA 1
ATOM 870 C C . GLN B 2 91 ? 34.578 -28.035 -2.464 1.00 24.45 92 GLN D C 1
ATOM 871 O O . GLN B 2 91 ? 33.973 -27.223 -3.176 1.00 22.89 92 GLN D O 1
ATOM 877 N N . ASN B 2 92 ? 35.256 -27.655 -1.374 1.00 22.60 93 ASN D N 1
ATOM 878 C CA . ASN B 2 92 ? 35.391 -26.234 -1.061 1.00 19.85 93 ASN D CA 1
ATOM 879 C C . ASN B 2 92 ? 36.311 -25.536 -2.056 1.00 15.30 93 ASN D C 1
ATOM 880 O O . ASN B 2 92 ? 36.038 -24.407 -2.475 1.00 18.49 93 ASN D O 1
ATOM 885 N N . LYS B 2 93 ? 37.424 -26.169 -2.427 1.00 16.27 94 LYS D N 1
ATOM 886 C CA . LYS B 2 93 ? 38.242 -25.604 -3.494 1.00 17.20 94 LYS D CA 1
ATOM 887 C C . LYS B 2 93 ? 37.391 -25.270 -4.715 1.00 19.53 94 LYS D C 1
ATOM 888 O O . LYS B 2 93 ? 37.458 -24.154 -5.253 1.00 19.02 94 LYS D O 1
ATOM 894 N N . GLU B 2 94 ? 36.556 -26.217 -5.143 1.00 17.48 95 GLU D N 1
ATOM 895 C CA . GLU B 2 94 ? 35.686 -25.981 -6.296 1.00 19.80 95 GLU D CA 1
ATOM 896 C C . GLU B 2 94 ? 34.730 -24.823 -6.035 1.00 26.95 95 GLU D C 1
ATOM 897 O O . GLU B 2 94 ? 34.623 -23.901 -6.847 1.00 22.43 95 GLU D O 1
ATOM 903 N N . PHE B 2 95 ? 34.052 -24.835 -4.880 1.00 23.41 96 PHE D N 1
ATOM 904 C CA . PHE B 2 95 ? 33.024 -23.827 -4.633 1.00 26.53 96 PHE D CA 1
ATOM 905 C C . PHE B 2 95 ? 33.626 -22.425 -4.535 1.00 28.27 96 PHE D C 1
ATOM 906 O O . PHE B 2 95 ? 33.074 -21.465 -5.086 1.00 23.19 96 PHE D O 1
ATOM 914 N N . CYS B 2 96 ? 34.772 -22.289 -3.873 1.00 22.04 97 CYS D N 1
ATOM 915 C CA . CYS B 2 96 ? 35.394 -20.983 -3.730 1.00 22.77 97 CYS D CA 1
ATOM 916 C C . CYS B 2 96 ? 36.146 -20.514 -4.956 1.00 24.12 97 CYS D C 1
ATOM 917 O O . CYS B 2 96 ? 36.593 -19.365 -4.971 1.00 25.06 97 CYS D O 1
ATOM 920 N N . SER B 2 97 ? 36.339 -21.360 -5.959 1.00 20.07 98 SER D N 1
ATOM 921 C CA . SER B 2 97 ? 36.960 -20.929 -7.204 1.00 24.37 98 SER D CA 1
ATOM 922 C C . SER B 2 97 ? 35.951 -20.610 -8.304 1.00 24.40 98 SER D C 1
ATOM 923 O O . SER B 2 97 ? 36.349 -20.091 -9.352 1.00 28.69 98 SER D O 1
ATOM 926 N N . LYS B 2 98 ? 34.664 -20.893 -8.086 1.00 26.59 99 LYS D N 1
ATOM 927 C CA . LYS B 2 98 ? 33.701 -20.924 -9.179 1.00 28.46 99 LYS D CA 1
ATOM 928 C C . LYS B 2 98 ? 33.550 -19.591 -9.894 1.00 26.65 99 LYS D C 1
ATOM 929 O O . LYS B 2 98 ? 33.114 -19.584 -11.039 1.00 26.62 99 LYS D O 1
ATOM 935 N N . GLU B 2 99 ? 33.877 -18.462 -9.265 1.00 25.65 100 GLU D N 1
ATOM 936 C CA . GLU B 2 99 ? 33.703 -17.173 -9.924 1.00 22.30 100 GLU D CA 1
ATOM 937 C C . GLU B 2 99 ? 35.002 -16.600 -10.483 1.00 32.08 100 GLU D C 1
ATOM 938 O O . GLU B 2 99 ? 34.990 -15.498 -11.049 1.00 29.02 100 GLU D O 1
ATOM 944 N N . GLY B 2 100 ? 36.124 -17.301 -10.311 1.00 30.41 101 GLY D N 1
ATOM 945 C CA . GLY B 2 100 ? 37.319 -17.027 -11.087 1.00 31.55 101 GLY D CA 1
ATOM 946 C C . GLY B 2 100 ? 38.191 -15.872 -10.657 1.00 24.91 101 GLY D C 1
ATOM 947 O O . GLY B 2 100 ? 38.967 -15.375 -11.475 1.00 26.10 101 GLY D O 1
ATOM 948 N N . ASN B 2 101 ? 38.114 -15.423 -9.399 1.00 30.72 102 ASN D N 1
ATOM 949 C CA . ASN B 2 101 ? 38.919 -14.276 -8.945 1.00 25.75 102 ASN D CA 1
ATOM 950 C C . ASN B 2 101 ? 39.452 -14.604 -7.543 1.00 29.22 102 ASN D C 1
ATOM 951 O O . ASN B 2 101 ? 38.895 -14.186 -6.527 1.00 24.74 102 ASN D O 1
ATOM 956 N N . LEU B 2 102 ? 40.548 -15.361 -7.485 1.00 27.72 103 LEU D N 1
ATOM 957 C CA . LEU B 2 102 ? 41.083 -15.814 -6.205 1.00 25.86 103 LEU D CA 1
ATOM 958 C C . LEU B 2 102 ? 41.889 -14.705 -5.533 1.00 29.28 103 LEU D C 1
ATOM 959 O O . LEU B 2 102 ? 42.764 -14.096 -6.153 1.00 24.48 103 LEU D O 1
ATOM 964 N N . LEU B 2 103 ? 41.601 -14.467 -4.257 1.00 24.19 104 LEU D N 1
ATOM 965 C CA . LEU B 2 103 ? 42.378 -13.525 -3.461 1.00 23.60 104 LEU D CA 1
ATOM 966 C C . LEU B 2 103 ? 43.623 -14.183 -2.878 1.00 30.17 104 LEU D C 1
ATOM 967 O O . LEU B 2 103 ? 44.695 -13.566 -2.853 1.00 23.32 104 LEU D O 1
ATOM 972 N N . MET B 2 104 ? 43.501 -15.422 -2.391 1.00 20.73 105 MET D N 1
ATOM 973 C CA . MET B 2 104 ? 44.683 -16.142 -1.944 1.00 28.87 105 MET D CA 1
ATOM 974 C C . MET B 2 104 ? 44.368 -17.628 -1.846 1.00 21.98 105 MET D C 1
ATOM 975 O O . MET B 2 104 ? 43.239 -18.028 -1.532 1.00 21.95 105 MET D O 1
ATOM 980 N N . GLU B 2 105 ? 45.369 -18.445 -2.156 1.00 16.67 106 GLU D N 1
ATOM 981 C CA . GLU B 2 105 ? 45.236 -19.887 -2.046 1.00 16.64 106 GLU D CA 1
ATOM 982 C C . GLU B 2 105 ? 46.587 -20.435 -1.633 1.00 22.83 106 GLU D C 1
ATOM 983 O O . GLU B 2 105 ? 47.597 -20.135 -2.275 1.00 23.22 106 GLU D O 1
ATOM 989 N N . CYS B 2 106 ? 46.616 -21.256 -0.597 1.00 16.50 107 CYS D N 1
ATOM 990 C CA . CYS B 2 106 ? 47.891 -21.855 -0.230 1.00 19.20 107 CYS D CA 1
ATOM 991 C C . CYS B 2 106 ? 47.658 -23.272 0.265 1.00 19.06 107 CYS D C 1
ATOM 992 O O . CYS B 2 106 ? 46.527 -23.680 0.529 1.00 18.63 107 CYS D O 1
ATOM 995 N N . GLY B 2 107 ? 48.747 -24.026 0.373 1.00 17.49 108 GLY D N 1
ATOM 996 C CA . GLY B 2 107 ? 48.650 -25.369 0.899 1.00 18.12 108 GLY D CA 1
ATOM 997 C C . GLY B 2 107 ? 48.247 -26.335 -0.197 1.00 20.84 108 GLY D C 1
ATOM 998 O O . GLY B 2 107 ? 48.520 -26.115 -1.375 1.00 24.30 108 GLY D O 1
ATOM 999 N N . ALA B 2 108 ? 47.582 -27.419 0.205 1.00 19.67 109 ALA D N 1
ATOM 1000 C CA . ALA B 2 108 ? 47.169 -28.461 -0.722 1.00 17.92 109 ALA D CA 1
ATOM 1001 C C . ALA B 2 108 ? 45.878 -29.072 -0.199 1.00 20.18 109 ALA D C 1
ATOM 1002 O O . ALA B 2 108 ? 45.797 -29.370 1.004 1.00 22.02 109 ALA D O 1
ATOM 1004 N N . PRO B 2 109 ? 44.871 -29.283 -1.047 1.00 19.07 110 PRO D N 1
ATOM 1005 C CA . PRO B 2 109 ? 43.664 -29.959 -0.568 1.00 20.09 110 PRO D CA 1
ATOM 1006 C C . PRO B 2 109 ? 44.034 -31.322 -0.005 1.00 20.93 110 PRO D C 1
ATOM 1007 O O . PRO B 2 109 ? 44.936 -31.997 -0.503 1.00 19.88 110 PRO D O 1
ATOM 1011 N N . ARG B 2 110 ? 43.381 -31.694 1.085 1.00 24.06 111 ARG D N 1
ATOM 1012 C CA . ARG B 2 110 ? 43.749 -32.898 1.813 1.00 23.82 111 ARG D CA 1
ATOM 1013 C C . ARG B 2 110 ? 42.613 -33.908 1.785 1.00 26.57 111 ARG D C 1
ATOM 1014 O O . ARG B 2 110 ? 41.442 -33.551 1.638 1.00 28.00 111 ARG D O 1
ATOM 1022 N N . SER B 2 111 ? 42.992 -35.173 1.949 1.00 36.61 112 SER D N 1
ATOM 1023 C CA . SER B 2 111 ? 42.074 -36.320 1.990 1.00 41.60 112 SER D CA 1
ATOM 1024 C C . SER B 2 111 ? 41.458 -36.562 0.624 1.00 38.12 112 SER D C 1
ATOM 1025 O O . SER B 2 111 ? 41.917 -37.436 -0.105 1.00 43.83 112 SER D O 1
ATOM 1228 N N . GLN D 2 11 ? -17.536 -7.419 -9.475 1.00 50.44 12 GLN G N 1
ATOM 1229 C CA . GLN D 2 11 ? -16.584 -7.051 -8.426 1.00 56.91 12 GLN G CA 1
ATOM 1230 C C . GLN D 2 11 ? -15.826 -8.261 -7.831 1.00 55.69 12 GLN G C 1
ATOM 1231 O O . GLN D 2 11 ? -14.612 -8.168 -7.620 1.00 49.23 12 GLN G O 1
ATOM 1237 N N . PRO D 2 12 ? -16.512 -9.380 -7.554 1.00 56.23 13 PRO G N 1
ATOM 1238 C CA . PRO D 2 12 ? -15.778 -10.624 -7.285 1.00 51.75 13 PRO G CA 1
ATOM 1239 C C . PRO D 2 12 ? -15.358 -11.296 -8.585 1.00 52.63 13 PRO G C 1
ATOM 1240 O O . PRO D 2 12 ? -16.095 -11.317 -9.575 1.00 41.28 13 PRO G O 1
ATOM 1244 N N . HIS D 2 13 ? -14.147 -11.850 -8.583 1.00 57.03 14 HIS G N 1
ATOM 1245 C CA . HIS D 2 13 ? -13.610 -12.458 -9.794 1.00 47.46 14 HIS G CA 1
ATOM 1246 C C . HIS D 2 13 ? -12.883 -13.740 -9.447 1.00 43.61 14 HIS G C 1
ATOM 1247 O O . HIS D 2 13 ? -12.439 -13.931 -8.312 1.00 36.41 14 HIS G O 1
ATOM 1254 N N . LYS D 2 14 ? -12.778 -14.619 -10.458 1.00 38.99 15 LYS G N 1
ATOM 1255 C CA . LYS D 2 14 ? -12.210 -15.945 -10.251 1.00 39.75 15 LYS G CA 1
ATOM 1256 C C . LYS D 2 14 ? -10.722 -16.060 -10.548 1.00 44.14 15 LYS G C 1
ATOM 1257 O O . LYS D 2 14 ? -10.052 -16.845 -9.878 1.00 43.06 15 LYS G O 1
ATOM 1263 N N . ARG D 2 15 ? -10.184 -15.378 -11.564 1.00 47.41 16 ARG G N 1
ATOM 1264 C CA . ARG D 2 15 ? -8.805 -15.624 -11.990 1.00 38.74 16 ARG G CA 1
ATOM 1265 C C . ARG D 2 15 ? -7.896 -14.483 -11.542 1.00 39.03 16 ARG G C 1
ATOM 1266 O O . ARG D 2 15 ? -8.145 -13.311 -11.868 1.00 32.31 16 ARG G O 1
ATOM 1274 N N . TRP D 2 16 ? -6.834 -14.836 -10.811 1.00 39.18 17 TRP G N 1
ATOM 1275 C CA . TRP D 2 16 ? -5.911 -13.882 -10.214 1.00 33.93 17 TRP G CA 1
ATOM 1276 C C . TRP D 2 16 ? -4.480 -14.270 -10.540 1.00 34.45 17 TRP G C 1
ATOM 1277 O O . TRP D 2 16 ? -4.170 -15.443 -10.757 1.00 38.98 17 TRP G O 1
ATOM 1288 N N . VAL D 2 17 ? -3.613 -13.261 -10.561 1.00 27.19 18 VAL G N 1
ATOM 1289 C CA . VAL D 2 17 ? -2.176 -13.453 -10.564 1.00 30.06 18 VAL G CA 1
ATOM 1290 C C . VAL D 2 17 ? -1.631 -12.878 -9.260 1.00 35.56 18 VAL G C 1
ATOM 1291 O O . VAL D 2 17 ? -2.267 -12.035 -8.615 1.00 34.71 18 VAL G O 1
ATOM 1295 N N . PHE D 2 18 ? -0.447 -13.353 -8.863 1.00 32.83 19 PHE G N 1
ATOM 1296 C CA . PHE D 2 18 ? 0.151 -12.834 -7.639 1.00 38.05 19 PHE G CA 1
ATOM 1297 C C . PHE D 2 18 ? 1.659 -13.000 -7.645 1.00 37.87 19 PHE G C 1
ATOM 1298 O O . PHE D 2 18 ? 2.224 -13.783 -8.414 1.00 30.00 19 PHE G O 1
ATOM 1306 N N . THR D 2 19 ? 2.283 -12.255 -6.730 1.00 34.01 20 THR G N 1
ATOM 1307 C CA . THR D 2 19 ? 3.727 -12.194 -6.550 1.00 28.34 20 THR G CA 1
ATOM 1308 C C . THR D 2 19 ? 3.975 -12.073 -5.053 1.00 30.98 20 THR G C 1
ATOM 1309 O O . THR D 2 19 ? 3.536 -11.107 -4.427 1.00 28.04 20 THR G O 1
ATOM 1313 N N . LEU D 2 20 ? 4.667 -13.018 -4.471 1.00 33.29 21 LEU G N 1
ATOM 1314 C CA . LEU D 2 20 ? 5.043 -12.902 -3.065 1.00 40.04 21 LEU G CA 1
ATOM 1315 C C . LEU D 2 20 ? 6.559 -12.768 -3.007 1.00 45.64 21 LEU G C 1
ATOM 1316 O O . LEU D 2 20 ? 7.284 -13.758 -3.164 1.00 40.16 21 LEU G O 1
ATOM 1321 N N . ASN D 2 21 ? 7.026 -11.537 -2.784 1.00 40.77 22 ASN G N 1
ATOM 1322 C CA . ASN D 2 21 ? 8.452 -11.260 -2.709 1.00 38.59 22 ASN G CA 1
ATOM 1323 C C . ASN D 2 21 ? 8.975 -11.593 -1.316 1.00 39.55 22 ASN G C 1
ATOM 1324 O O . ASN D 2 21 ? 8.275 -11.427 -0.310 1.00 28.73 22 ASN G O 1
ATOM 1329 N N . ASN D 2 22 ? 10.212 -12.079 -1.272 1.00 39.56 23 ASN G N 1
ATOM 1330 C CA . ASN D 2 22 ? 10.862 -12.512 -0.039 1.00 39.74 23 ASN G CA 1
ATOM 1331 C C . ASN D 2 22 ? 9.944 -13.423 0.797 1.00 44.63 23 ASN G C 1
ATOM 1332 O O . ASN D 2 22 ? 9.688 -13.148 1.961 1.00 38.58 23 ASN G O 1
ATOM 1337 N N . PRO D 2 23 ? 9.452 -14.524 0.208 1.00 42.04 24 PRO G N 1
ATOM 1338 C CA . PRO D 2 23 ? 8.473 -15.349 0.923 1.00 41.36 24 PRO G CA 1
ATOM 1339 C C . PRO D 2 23 ? 9.102 -16.006 2.133 1.00 37.85 24 PRO G C 1
ATOM 1340 O O . PRO D 2 23 ? 10.284 -16.364 2.132 1.00 47.76 24 PRO G O 1
ATOM 1344 N N . SER D 2 24 ? 8.303 -16.147 3.182 1.00 36.43 25 SER G N 1
ATOM 1345 C CA . SER D 2 24 ? 8.807 -16.791 4.378 1.00 40.06 25 SER G CA 1
ATOM 1346 C C . SER D 2 24 ? 8.682 -18.295 4.207 1.00 39.53 25 SER G C 1
ATOM 1347 O O . SER D 2 24 ? 8.257 -18.789 3.164 1.00 31.84 25 SER G O 1
ATOM 1350 N N . GLU D 2 25 ? 9.066 -19.037 5.240 1.00 40.38 26 GLU G N 1
ATOM 1351 C CA . GLU D 2 25 ? 8.882 -20.479 5.198 1.00 40.59 26 GLU G CA 1
ATOM 1352 C C . GLU D 2 25 ? 7.444 -20.848 5.528 1.00 42.42 26 GLU G C 1
ATOM 1353 O O . GLU D 2 25 ? 6.872 -21.751 4.906 1.00 42.99 26 GLU G O 1
ATOM 1359 N N . ASP D 2 26 ? 6.847 -20.167 6.508 1.00 40.63 27 ASP G N 1
ATOM 1360 C CA . ASP D 2 26 ? 5.433 -20.387 6.789 1.00 45.36 27 ASP G CA 1
ATOM 1361 C C . ASP D 2 26 ? 4.568 -19.962 5.607 1.00 43.67 27 ASP G C 1
ATOM 1362 O O . ASP D 2 26 ? 3.600 -20.649 5.264 1.00 41.94 27 ASP G O 1
ATOM 1367 N N . GLU D 2 27 ? 4.908 -18.841 4.957 1.00 41.02 28 GLU G N 1
ATOM 1368 C CA . GLU D 2 27 ? 4.121 -18.386 3.811 1.00 37.01 28 GLU G CA 1
ATOM 1369 C C . GLU D 2 27 ? 4.165 -19.386 2.655 1.00 33.87 28 GLU G C 1
ATOM 1370 O O . GLU D 2 27 ? 3.177 -19.542 1.924 1.00 41.25 28 GLU G O 1
ATOM 1376 N N . ARG D 2 28 ? 5.283 -20.087 2.487 1.00 37.69 29 ARG G N 1
ATOM 1377 C CA . ARG D 2 28 ? 5.439 -21.011 1.365 1.00 45.08 29 ARG G CA 1
ATOM 1378 C C . ARG D 2 28 ? 4.707 -22.326 1.609 1.00 47.68 29 ARG G C 1
ATOM 1379 O O . ARG D 2 28 ? 3.948 -22.785 0.749 1.00 45.08 29 ARG G O 1
ATOM 1387 N N . LYS D 2 29 ? 4.921 -22.943 2.778 1.00 43.48 30 LYS G N 1
ATOM 1388 C CA . LYS D 2 29 ? 4.131 -24.113 3.150 1.00 40.65 30 LYS G CA 1
ATOM 1389 C C . LYS D 2 29 ? 2.634 -23.823 3.151 1.00 48.68 30 LYS G C 1
ATOM 1390 O O . LYS D 2 29 ? 1.831 -24.737 2.954 1.00 46.63 30 LYS G O 1
ATOM 1396 N N . LYS D 2 30 ? 2.227 -22.573 3.374 1.00 45.35 31 LYS G N 1
ATOM 1397 C CA . LYS D 2 30 ? 0.800 -22.273 3.300 1.00 48.03 31 LYS G CA 1
ATOM 1398 C C . LYS D 2 30 ? 0.282 -22.381 1.876 1.00 40.24 31 LYS G C 1
ATOM 1399 O O . LYS D 2 30 ? -0.724 -23.051 1.631 1.00 47.25 31 LYS G O 1
ATOM 1405 N N . ILE D 2 31 ? 0.962 -21.744 0.925 1.00 46.49 32 ILE G N 1
ATOM 1406 C CA . ILE D 2 31 ? 0.620 -21.969 -0.479 1.00 48.00 32 ILE G CA 1
ATOM 1407 C C . ILE D 2 31 ? 0.856 -23.428 -0.839 1.00 51.25 32 ILE G C 1
ATOM 1408 O O . ILE D 2 31 ? 0.183 -23.982 -1.721 1.00 54.01 32 ILE G O 1
ATOM 1413 N N . ARG D 2 32 ? 1.779 -24.080 -0.129 1.00 55.44 33 ARG G N 1
ATOM 1414 C CA . ARG D 2 32 ? 2.105 -25.496 -0.249 1.00 50.10 33 ARG G CA 1
ATOM 1415 C C . ARG D 2 32 ? 1.249 -26.377 0.656 1.00 50.01 33 ARG G C 1
ATOM 1416 O O . ARG D 2 32 ? 1.585 -27.546 0.857 1.00 58.43 33 ARG G O 1
ATOM 1424 N N . ASP D 2 33 ? 0.204 -25.826 1.266 1.00 42.56 34 ASP G N 1
ATOM 1425 C CA . ASP D 2 33 ? -0.816 -26.616 1.940 1.00 42.00 34 ASP G CA 1
ATOM 1426 C C . ASP D 2 33 ? -2.225 -26.312 1.425 1.00 45.40 34 ASP G C 1
ATOM 1427 O O . ASP D 2 33 ? -3.171 -27.005 1.827 1.00 39.99 34 ASP G O 1
ATOM 1432 N N . LEU D 2 34 ? -2.386 -25.315 0.535 1.00 44.27 35 LEU G N 1
ATOM 1433 C CA . LEU D 2 34 ? -3.708 -24.860 0.106 1.00 36.65 35 LEU G CA 1
ATOM 1434 C C . LEU D 2 34 ? -4.481 -25.986 -0.589 1.00 40.62 35 LEU G C 1
ATOM 1435 O O . LEU D 2 34 ? -3.925 -26.681 -1.449 1.00 33.98 35 LEU G O 1
ATOM 1440 N N . PRO D 2 35 ? -5.758 -26.183 -0.265 1.00 35.62 36 PRO G N 1
ATOM 1441 C CA . PRO D 2 35 ? -6.509 -27.307 -0.849 1.00 47.61 36 PRO G CA 1
ATOM 1442 C C . PRO D 2 35 ? -6.699 -27.137 -2.347 1.00 37.20 36 PRO G C 1
ATOM 1443 O O . PRO D 2 35 ? -7.121 -26.078 -2.815 1.00 36.50 36 PRO G O 1
ATOM 1447 N N . ILE D 2 36 ? -6.429 -28.196 -3.105 1.00 32.53 37 ILE G N 1
ATOM 1448 C CA . ILE D 2 36 ? -6.613 -28.046 -4.547 1.00 43.20 37 ILE G CA 1
ATOM 1449 C C . ILE D 2 36 ? -8.062 -27.741 -4.886 1.00 39.82 37 ILE G C 1
ATOM 1450 O O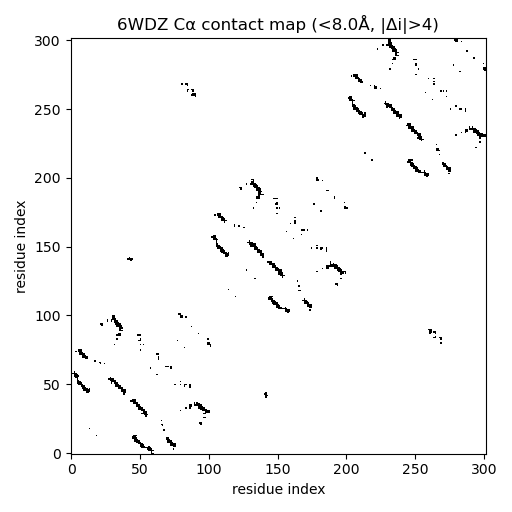 . ILE D 2 36 ? -8.331 -27.137 -5.927 1.00 39.05 37 ILE G O 1
ATOM 1455 N N . SER D 2 37 ? -9.018 -28.226 -4.079 1.00 38.11 38 SER G N 1
ATOM 1456 C CA . SER D 2 37 ? -10.427 -28.121 -4.451 1.00 39.55 38 SER G CA 1
ATOM 1457 C C . SER D 2 37 ? -10.852 -26.676 -4.611 1.00 44.18 38 SER G C 1
ATOM 1458 O O . SER D 2 37 ? -11.797 -26.390 -5.349 1.00 36.48 38 SER G O 1
ATOM 1461 N N . LE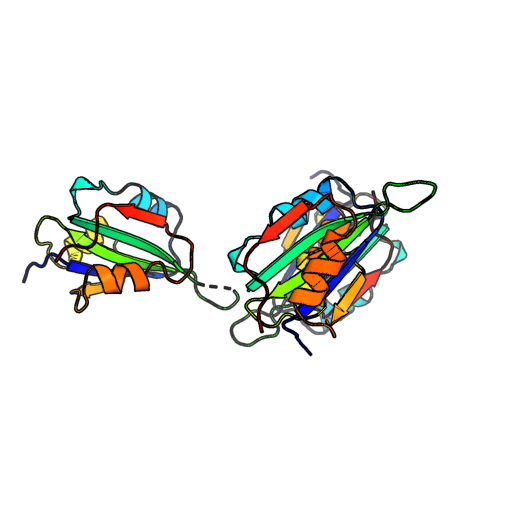U D 2 38 ? -10.140 -25.757 -3.968 1.00 42.66 39 LEU G N 1
ATOM 1462 C CA . LEU D 2 38 ? -10.448 -24.344 -4.104 1.00 41.06 39 LEU G CA 1
ATOM 1463 C C . LEU D 2 38 ? -10.200 -23.825 -5.513 1.00 39.19 39 LEU G C 1
ATOM 1464 O O . LEU D 2 38 ? -10.731 -22.766 -5.865 1.00 38.50 39 LEU G O 1
ATOM 1469 N N . PHE D 2 39 ? -9.421 -24.547 -6.328 1.00 39.13 40 PHE G N 1
ATOM 1470 C CA . PHE D 2 39 ? -8.939 -24.044 -7.607 1.00 43.08 40 PHE G CA 1
ATOM 1471 C C . PHE D 2 39 ? -9.375 -24.919 -8.774 1.00 42.47 40 PHE G C 1
ATOM 1472 O O . PHE D 2 39 ? -9.327 -26.156 -8.701 1.00 37.86 40 PHE G O 1
ATOM 1480 N N . ASP D 2 40 ? -9.776 -24.252 -9.860 1.00 38.59 41 ASP G N 1
ATOM 1481 C CA . ASP D 2 40 ? -9.827 -24.896 -11.170 1.00 44.50 41 ASP G CA 1
ATOM 1482 C C . ASP D 2 40 ? -8.420 -25.159 -11.688 1.00 42.02 41 ASP G C 1
ATOM 1483 O O . ASP D 2 40 ? -8.147 -26.214 -12.276 1.00 41.93 41 ASP G O 1
ATOM 1488 N N . TYR D 2 41 ? -7.523 -24.198 -11.491 1.00 35.41 42 TYR G N 1
ATOM 1489 C CA . TYR D 2 41 ? -6.115 -24.368 -11.811 1.00 43.10 42 TYR G CA 1
ATOM 1490 C C . TYR D 2 41 ? -5.303 -23.431 -10.937 1.00 32.12 42 TYR G C 1
ATOM 1491 O O . TYR D 2 41 ? -5.642 -22.248 -10.804 1.00 33.40 42 TYR G O 1
ATOM 1500 N N . PHE D 2 42 ? -4.235 -23.974 -10.356 1.00 38.26 43 PHE G N 1
ATOM 1501 C CA . PHE D 2 42 ? -3.303 -23.238 -9.523 1.00 33.32 43 PHE G CA 1
ATOM 1502 C C . PHE D 2 42 ? -1.883 -23.534 -9.970 1.00 39.33 43 PHE G C 1
ATOM 1503 O O . PHE D 2 42 ? -1.557 -24.656 -10.366 1.00 40.50 43 PHE G O 1
ATOM 1511 N N . ILE D 2 43 ? -1.035 -22.514 -9.878 1.00 43.41 44 ILE G N 1
ATOM 1512 C CA . ILE D 2 43 ? 0.344 -22.592 -10.343 1.00 44.38 44 ILE G CA 1
ATOM 1513 C C . ILE D 2 43 ? 1.176 -21.596 -9.542 1.00 41.23 44 ILE G C 1
ATOM 1514 O O . ILE D 2 43 ? 0.823 -20.417 -9.457 1.00 40.52 44 ILE G O 1
ATOM 1519 N N . VAL D 2 44 ? 2.262 -22.066 -8.925 1.00 34.47 45 VAL G N 1
ATOM 1520 C CA . VAL D 2 44 ? 3.273 -21.170 -8.373 1.00 43.30 45 VAL G CA 1
ATOM 1521 C C . VAL D 2 44 ? 4.664 -21.736 -8.626 1.00 39.25 45 VAL G C 1
ATOM 1522 O O . VAL D 2 44 ? 4.964 -22.874 -8.238 1.00 41.21 45 VAL G O 1
ATOM 1526 N N . GLY D 2 45 ? 5.517 -20.924 -9.248 1.00 36.45 46 GLY G N 1
ATOM 1527 C CA . GLY D 2 45 ? 6.923 -21.237 -9.412 1.00 33.54 46 GLY G CA 1
ATOM 1528 C C . GLY D 2 45 ? 7.741 -20.404 -8.444 1.00 41.80 46 GLY G C 1
ATOM 1529 O O . GLY D 2 45 ? 7.342 -19.307 -8.056 1.00 38.38 46 GLY G O 1
ATOM 1530 N N . GLU D 2 46 ? 8.870 -20.959 -8.011 1.00 49.49 47 GLU G N 1
ATOM 1531 C CA . GLU D 2 46 ? 9.813 -20.233 -7.167 1.00 43.19 47 GLU G CA 1
ATOM 1532 C C . GLU D 2 46 ? 10.816 -19.534 -8.077 1.00 42.37 47 GLU G C 1
ATOM 1533 O O . GLU D 2 46 ? 11.478 -20.190 -8.893 1.00 37.54 47 GLU G O 1
ATOM 1539 N N . GLU D 2 47 ? 10.933 -18.212 -7.930 1.00 42.86 48 GLU G N 1
ATOM 1540 C CA . GLU D 2 47 ? 11.618 -17.371 -8.902 1.00 44.41 48 GLU G CA 1
ATOM 1541 C C . GLU D 2 47 ? 12.693 -16.522 -8.221 1.00 41.78 48 GLU G C 1
ATOM 1542 O O . GLU D 2 47 ? 12.656 -16.277 -7.011 1.00 44.89 48 GLU G O 1
ATOM 1548 N N . GLY D 2 48 ? 13.667 -16.088 -9.016 1.00 40.45 49 GLY G N 1
ATOM 1549 C CA . GLY D 2 48 ? 14.761 -15.275 -8.518 1.00 41.51 49 GLY G CA 1
ATOM 1550 C C . GLY D 2 48 ? 15.631 -15.973 -7.483 1.00 46.42 49 GLY G C 1
ATOM 1551 O O . GLY D 2 48 ? 16.078 -15.355 -6.510 1.00 37.51 49 GLY G O 1
ATOM 1552 N N . GLU D 2 51 ? 22.709 -15.167 -8.714 1.00 54.72 52 GLU G N 1
ATOM 1553 C CA . GLU D 2 51 ? 22.097 -14.299 -7.710 1.00 47.11 52 GLU G CA 1
ATOM 1554 C C . GLU D 2 51 ? 22.024 -12.839 -8.133 1.00 51.12 52 GLU G C 1
ATOM 1555 O O . GLU D 2 51 ? 22.218 -12.505 -9.301 1.00 48.68 52 GLU G O 1
ATOM 1561 N N . GLY D 2 52 ? 21.782 -11.976 -7.140 1.00 42.57 53 GLY G N 1
ATOM 1562 C CA . GLY D 2 52 ? 21.476 -10.581 -7.353 1.00 44.57 53 GLY G CA 1
ATOM 1563 C C . GLY D 2 52 ? 20.000 -10.270 -7.420 1.00 41.68 53 GLY G C 1
ATOM 1564 O O . GLY D 2 52 ? 19.638 -9.105 -7.613 1.00 48.44 53 GLY G O 1
ATOM 1565 N N . ARG D 2 53 ? 19.134 -11.265 -7.258 1.00 38.97 54 ARG G N 1
ATOM 1566 C CA . ARG D 2 53 ? 17.703 -11.075 -7.448 1.00 50.84 54 ARG G CA 1
ATOM 1567 C C . ARG D 2 53 ? 16.943 -11.403 -6.170 1.00 48.42 54 ARG G C 1
ATOM 1568 O O . ARG D 2 53 ? 17.355 -12.261 -5.381 1.00 44.32 54 ARG G O 1
ATOM 1576 N N . THR D 2 54 ? 15.819 -10.718 -5.982 1.00 38.13 55 THR G N 1
ATOM 1577 C CA . THR D 2 54 ? 14.983 -10.970 -4.818 1.00 41.99 55 THR G CA 1
ATOM 1578 C C . THR D 2 54 ? 14.158 -12.234 -5.028 1.00 43.61 55 THR G C 1
ATOM 1579 O O . THR D 2 54 ? 13.354 -12.288 -5.967 1.00 42.00 55 THR G O 1
ATOM 1583 N N . PRO D 2 55 ? 14.334 -13.264 -4.199 1.00 41.27 56 PRO G N 1
ATOM 1584 C CA . PRO D 2 55 ? 13.547 -14.492 -4.355 1.00 38.44 56 PRO G CA 1
ATOM 1585 C C . PRO D 2 55 ? 12.079 -14.225 -4.067 1.00 42.26 56 PRO G C 1
ATOM 1586 O O . PRO D 2 55 ? 11.734 -13.610 -3.056 1.00 43.58 56 PRO G O 1
ATOM 1590 N N . HIS D 2 56 ? 11.218 -14.697 -4.964 1.00 38.96 57 HIS G N 1
ATOM 1591 C CA . HIS D 2 56 ? 9.801 -14.386 -4.922 1.00 29.45 57 HIS G CA 1
ATOM 1592 C C . HIS D 2 56 ? 9.040 -15.520 -5.587 1.00 39.59 57 HIS G C 1
ATOM 1593 O O . HIS D 2 56 ? 9.572 -16.209 -6.466 1.00 36.78 57 HIS G O 1
ATOM 1600 N N . LEU D 2 57 ? 7.776 -15.671 -5.187 1.00 33.07 58 LEU G N 1
ATOM 1601 C CA . LEU D 2 57 ? 6.848 -16.624 -5.784 1.00 36.42 58 LEU G CA 1
ATOM 1602 C C . LEU D 2 57 ? 6.012 -15.920 -6.855 1.00 37.69 58 LEU G C 1
ATOM 1603 O O . LEU D 2 57 ? 5.511 -14.809 -6.638 1.00 37.41 58 LEU G O 1
ATOM 1608 N N . GLN D 2 58 ? 5.858 -16.581 -8.004 1.00 30.19 59 GLN G N 1
ATOM 1609 C CA . GLN D 2 58 ? 5.185 -16.036 -9.187 1.00 33.88 59 GLN G CA 1
ATOM 1610 C C . GLN D 2 58 ? 4.061 -16.985 -9.585 1.00 34.98 59 GLN G C 1
ATOM 1611 O O . GLN D 2 58 ? 4.324 -18.081 -10.093 1.00 28.46 59 GLN G O 1
ATOM 1617 N N . GLY D 2 59 ? 2.806 -16.567 -9.373 1.00 40.61 60 GLY G N 1
ATOM 1618 C CA . GLY D 2 59 ? 1.701 -17.499 -9.436 1.00 40.77 60 GLY G CA 1
ATOM 1619 C C . GLY D 2 59 ? 0.484 -16.941 -10.147 1.00 35.79 60 GLY G C 1
ATOM 1620 O O . GLY D 2 59 ? 0.338 -15.734 -10.347 1.00 25.56 60 GLY G O 1
ATOM 1621 N N . PHE D 2 60 ? -0.409 -17.866 -10.480 1.00 37.60 61 PHE G N 1
ATOM 1622 C CA . PHE D 2 60 ? -1.706 -17.588 -11.081 1.00 42.31 61 PHE G CA 1
ATOM 1623 C C . PHE D 2 60 ? -2.728 -18.564 -10.494 1.00 42.65 61 PHE G C 1
ATOM 1624 O O . PHE D 2 60 ? -2.363 -19.653 -10.033 1.00 48.19 61 PHE G O 1
ATOM 1632 N N . ALA D 2 61 ? -4.007 -18.182 -10.489 1.00 38.45 62 ALA G N 1
ATOM 1633 C CA . ALA D 2 61 ? -4.996 -19.011 -9.793 1.00 40.86 62 ALA G CA 1
ATOM 1634 C C . ALA D 2 61 ? -6.384 -18.885 -10.415 1.00 48.64 62 ALA G C 1
ATOM 1635 O O . ALA D 2 61 ? -6.951 -17.783 -10.456 1.00 39.39 62 ALA G O 1
ATOM 1637 N N . ASN D 2 62 ? -6.938 -20.022 -10.875 1.00 39.37 63 ASN G N 1
ATOM 1638 C CA . ASN D 2 62 ? -8.342 -20.141 -11.295 1.00 37.68 63 ASN G CA 1
ATOM 1639 C C . ASN D 2 62 ? -9.160 -20.753 -10.158 1.00 42.41 63 ASN G C 1
ATOM 1640 O O . ASN D 2 62 ? -9.364 -21.964 -10.112 1.00 39.14 63 ASN G O 1
ATOM 1645 N N . PHE D 2 63 ? -9.641 -19.919 -9.238 1.00 40.07 64 PHE G N 1
ATOM 1646 C CA . PHE D 2 63 ? -10.531 -20.421 -8.194 1.00 37.71 64 PHE G CA 1
ATOM 1647 C C . PHE D 2 63 ? -11.764 -21.027 -8.837 1.00 42.11 64 PHE G C 1
ATOM 1648 O O . PHE D 2 63 ? -12.128 -20.673 -9.953 1.00 41.52 64 PHE G O 1
ATOM 1656 N N . VAL D 2 64 ? -12.393 -21.982 -8.155 1.00 41.88 65 VAL G N 1
ATOM 1657 C CA . VAL D 2 64 ? -13.649 -22.488 -8.694 1.00 32.05 65 VAL G CA 1
ATOM 1658 C C . VAL D 2 64 ? -14.753 -21.462 -8.462 1.00 41.79 65 VAL G C 1
ATOM 1659 O O . VAL D 2 64 ? -15.664 -21.319 -9.298 1.00 32.40 65 VAL G O 1
ATOM 1663 N N . LYS D 2 65 ? -14.671 -20.695 -7.364 1.00 32.27 66 LYS G N 1
ATOM 1664 C CA . LYS D 2 65 ? -15.667 -19.685 -7.047 1.00 35.27 66 LYS G CA 1
ATOM 1665 C C . LYS D 2 65 ? -15.053 -18.290 -7.138 1.00 40.82 66 LYS G C 1
ATOM 1666 O O . LYS D 2 65 ? -13.867 -18.087 -6.837 1.00 38.84 66 LYS G O 1
ATOM 1672 N N . LYS D 2 66 ? -15.856 -17.325 -7.586 1.00 33.47 67 LYS G N 1
ATOM 1673 C CA . LYS D 2 66 ? -15.408 -15.936 -7.587 1.00 45.27 67 LYS G CA 1
ATOM 1674 C C . LYS D 2 66 ? -14.933 -15.549 -6.193 1.00 46.18 67 LYS G C 1
ATOM 1675 O O . LYS D 2 66 ? -15.536 -15.952 -5.194 1.00 36.96 67 LYS G O 1
ATOM 1681 N N . GLN D 2 67 ? -13.831 -14.783 -6.130 1.00 40.01 68 GLN G N 1
ATOM 1682 C CA . GLN D 2 67 ? -13.247 -14.303 -4.877 1.00 44.94 68 GLN G CA 1
ATOM 1683 C C . GLN D 2 67 ? -13.204 -12.777 -4.860 1.00 44.83 68 GLN G C 1
ATOM 1684 O O . GLN D 2 67 ? -12.875 -12.147 -5.870 1.00 35.03 68 GLN G O 1
ATOM 1690 N N . THR D 2 68 ? -13.472 -12.188 -3.693 1.00 43.93 69 THR G N 1
ATOM 1691 C CA . THR D 2 68 ? -13.225 -10.762 -3.521 1.00 42.77 69 THR G CA 1
ATOM 1692 C C . THR D 2 68 ? -11.720 -10.496 -3.436 1.00 41.16 69 THR G C 1
ATOM 1693 O O . THR D 2 68 ? -10.917 -11.414 -3.270 1.00 44.96 69 THR G O 1
ATOM 1697 N N . PHE D 2 69 ? -11.343 -9.215 -3.545 1.00 32.06 70 PHE G N 1
ATOM 1698 C CA . PHE D 2 69 ? -9.936 -8.850 -3.686 1.00 37.67 70 PHE G CA 1
ATOM 1699 C C . PHE D 2 69 ? -9.075 -9.457 -2.583 1.00 46.09 70 PHE G C 1
ATOM 1700 O O . PHE D 2 69 ? -8.084 -10.138 -2.862 1.00 54.63 70 PHE G O 1
ATOM 1708 N N . ASN D 2 70 ? -9.432 -9.243 -1.324 1.00 41.60 71 ASN G N 1
ATOM 1709 C CA . ASN D 2 70 ? -8.512 -9.628 -0.266 1.00 49.40 71 ASN G CA 1
ATOM 1710 C C . ASN D 2 70 ? -8.922 -10.887 0.505 1.00 41.33 71 ASN G C 1
ATOM 1711 O O . ASN D 2 70 ? -8.173 -11.317 1.390 1.00 40.25 71 ASN G O 1
ATOM 1713 N N . LYS D 2 71 ? -10.059 -11.515 0.173 1.00 36.10 72 LYS G N 1
ATOM 1714 C CA . LYS D 2 71 ? -10.196 -12.941 0.470 1.00 37.44 72 LYS G CA 1
ATOM 1715 C C . LYS D 2 71 ? -9.225 -13.772 -0.359 1.00 43.07 72 LYS G C 1
ATOM 1716 O O . LYS D 2 71 ? -8.863 -14.885 0.043 1.00 36.38 72 LYS G O 1
ATOM 1722 N N . VAL D 2 72 ? -8.812 -13.268 -1.528 1.00 36.20 73 VAL G N 1
ATOM 1723 C CA . VAL D 2 72 ? -7.660 -13.856 -2.203 1.00 39.09 73 VAL G CA 1
ATOM 1724 C C . VAL D 2 72 ? -6.465 -13.877 -1.253 1.00 43.61 73 VAL G C 1
ATOM 1725 O O . VAL D 2 72 ? -5.870 -14.931 -1.000 1.00 38.90 73 VAL G O 1
ATOM 1729 N N . LYS D 2 73 ? -6.158 -12.720 -0.647 1.00 38.72 74 LYS G N 1
ATOM 1730 C CA . LYS D 2 73 ? -4.958 -12.556 0.167 1.00 34.22 74 LYS G CA 1
ATOM 1731 C C . LYS D 2 73 ? -5.105 -13.123 1.566 1.00 35.43 74 LYS G C 1
ATOM 1732 O O . LYS D 2 73 ? -4.094 -13.449 2.194 1.00 37.85 74 LYS G O 1
ATOM 1738 N N . TRP D 2 74 ? -6.325 -13.241 2.085 1.00 43.69 75 TRP G N 1
ATOM 1739 C CA . TRP D 2 74 ? -6.543 -14.197 3.169 1.00 36.92 75 TRP G CA 1
ATOM 1740 C C . TRP D 2 74 ? -6.102 -15.608 2.786 1.00 45.43 75 TRP G C 1
ATOM 1741 O O . TRP D 2 74 ? -5.532 -16.338 3.617 1.00 27.52 75 TRP G O 1
ATOM 1752 N N . TYR D 2 75 ? -6.361 -16.008 1.542 1.00 34.76 76 TYR G N 1
ATOM 1753 C CA . TYR D 2 75 ? -6.002 -17.353 1.114 1.00 39.03 76 TYR G CA 1
ATOM 1754 C C . TYR D 2 75 ? -4.504 -17.462 0.863 1.00 37.40 76 TYR G C 1
ATOM 1755 O O . TYR D 2 75 ? -3.880 -18.478 1.212 1.00 33.96 76 TYR G O 1
ATOM 1764 N N . LEU D 2 76 ? -3.909 -16.404 0.303 1.00 29.92 77 LEU G N 1
ATOM 1765 C CA . LEU D 2 76 ? -2.487 -16.337 -0.006 1.00 29.21 77 LEU G CA 1
ATOM 1766 C C . LEU D 2 76 ? -1.670 -15.467 0.958 1.00 28.55 77 LEU G C 1
ATOM 1767 O O . LEU D 2 76 ? -0.471 -15.292 0.727 1.00 45.50 77 LEU G O 1
ATOM 1772 N N . GLY D 2 77 ? -2.250 -14.932 2.024 1.00 45.54 78 GLY G N 1
ATOM 1773 C CA . GLY D 2 77 ? -1.403 -14.143 2.924 1.00 33.17 78 GLY G CA 1
ATOM 1774 C C . GLY D 2 77 ? -1.366 -12.677 2.541 1.00 34.31 78 GLY G C 1
ATOM 1775 O O . GLY D 2 77 ? -1.379 -12.310 1.368 1.00 42.97 78 GLY G O 1
ATOM 1776 N N . ALA D 2 78 ? -1.290 -11.813 3.562 1.00 39.25 79 ALA G N 1
ATOM 1777 C CA . ALA D 2 78 ? -1.507 -10.378 3.342 1.00 45.26 79 ALA G CA 1
ATOM 1778 C C . ALA D 2 78 ? -0.361 -9.688 2.615 1.00 28.00 79 ALA G C 1
ATOM 1779 O O . ALA D 2 78 ? -0.569 -8.597 2.081 1.00 29.91 79 ALA G O 1
ATOM 1781 N N . ARG D 2 79 ? 0.825 -10.289 2.570 1.00 30.34 80 ARG G N 1
ATOM 1782 C CA . ARG D 2 79 ? 1.970 -9.677 1.897 1.00 40.42 80 ARG G CA 1
ATOM 1783 C C . ARG D 2 79 ? 1.953 -9.846 0.376 1.00 42.68 80 ARG G C 1
ATOM 1784 O O . ARG D 2 79 ? 2.885 -9.381 -0.296 1.00 40.29 80 ARG G O 1
ATOM 1792 N N . CYS D 2 80 ? 0.937 -10.494 -0.191 1.00 36.12 81 CYS G N 1
ATOM 1793 C CA . CYS D 2 80 ? 0.963 -10.808 -1.611 1.00 39.66 81 CYS G CA 1
ATOM 1794 C C . CYS D 2 80 ? 0.548 -9.602 -2.433 1.00 42.32 81 CYS G C 1
ATOM 1795 O O . CYS D 2 80 ? -0.321 -8.829 -2.022 1.00 32.75 81 CYS G O 1
ATOM 1798 N N . HIS D 2 81 ? 1.206 -9.429 -3.584 1.00 42.58 82 HIS G N 1
ATOM 1799 C CA . HIS D 2 81 ? 0.718 -8.542 -4.637 1.00 47.08 82 HIS G CA 1
ATOM 1800 C C . HIS D 2 81 ? -0.157 -9.329 -5.603 1.00 36.51 82 HIS G C 1
ATOM 1801 O O . HIS D 2 81 ? 0.287 -10.323 -6.185 1.00 25.67 82 HIS G O 1
ATOM 1808 N N . ILE D 2 82 ? -1.379 -8.854 -5.805 1.00 36.88 83 ILE G N 1
ATOM 1809 C CA . ILE D 2 82 ? -2.361 -9.575 -6.599 1.00 36.26 83 ILE G CA 1
ATOM 1810 C C . ILE D 2 82 ? -2.963 -8.648 -7.647 1.00 29.49 83 ILE G C 1
ATOM 1811 O O . ILE D 2 82 ? -3.031 -7.430 -7.466 1.00 27.58 83 ILE G O 1
ATOM 1816 N N . GLU D 2 83 ? -3.402 -9.249 -8.752 1.00 28.55 84 GLU G N 1
ATOM 1817 C CA . GLU D 2 83 ? -4.019 -8.544 -9.864 1.00 33.22 84 GLU G CA 1
ATOM 1818 C C . GLU D 2 83 ? -5.056 -9.471 -10.474 1.00 35.91 84 GLU G C 1
ATOM 1819 O O . GLU D 2 83 ? -4.928 -10.695 -10.390 1.00 33.73 84 GLU G O 1
ATOM 1825 N N . LYS D 2 84 ? -6.082 -8.881 -11.091 1.00 35.37 85 LYS G N 1
ATOM 1826 C CA . LYS D 2 84 ? -7.067 -9.660 -11.834 1.00 40.83 85 LYS G CA 1
ATOM 1827 C C . LYS D 2 84 ? -6.448 -10.171 -13.135 1.00 25.48 85 LYS G C 1
ATOM 1828 O O . LYS D 2 84 ? -5.828 -9.409 -13.875 1.00 34.05 85 LYS G O 1
ATOM 1830 N N . ALA D 2 85 ? -6.628 -11.460 -13.405 1.00 24.60 86 ALA G N 1
ATOM 1831 C CA . ALA D 2 85 ? -5.926 -12.136 -14.492 1.00 37.21 86 ALA G CA 1
ATOM 1832 C C . ALA D 2 85 ? -6.374 -11.626 -15.858 1.00 33.89 86 ALA G C 1
ATOM 1833 O O . ALA D 2 85 ? -7.525 -11.827 -16.251 1.00 34.42 86 ALA G O 1
ATOM 1835 N N . LYS D 2 86 ? -5.452 -11.017 -16.604 1.00 40.26 87 LYS G N 1
ATOM 1836 C CA . LYS D 2 86 ? -5.738 -10.575 -17.964 1.00 36.48 87 LYS G CA 1
ATOM 1837 C C . LYS D 2 86 ? -5.257 -11.560 -19.022 1.00 41.65 87 LYS G C 1
ATOM 1838 O O . LYS D 2 86 ? -5.611 -11.405 -20.198 1.00 37.46 87 LYS G O 1
ATOM 1840 N N . GLY D 2 87 ? -4.501 -12.588 -18.637 1.00 28.36 88 GLY G N 1
ATOM 1841 C CA . GLY D 2 87 ? -4.062 -13.606 -19.562 1.00 34.82 88 GLY G CA 1
ATOM 1842 C C . GLY D 2 87 ? -4.902 -14.870 -19.485 1.00 38.65 88 GLY G C 1
ATOM 1843 O O . GLY D 2 87 ? -5.921 -14.946 -18.794 1.00 33.88 88 GLY G O 1
ATOM 1844 N N . THR D 2 88 ? -4.448 -15.881 -20.217 1.00 35.44 89 THR G N 1
ATOM 1845 C CA . THR D 2 88 ? -5.079 -17.190 -20.255 1.00 36.50 89 THR G CA 1
ATOM 1846 C C . THR D 2 88 ? -4.405 -18.127 -19.246 1.00 36.36 89 THR G C 1
ATOM 1847 O O . THR D 2 88 ? -3.249 -17.927 -18.864 1.00 29.50 89 THR G O 1
ATOM 1851 N N . ASP D 2 89 ? -5.140 -19.173 -18.829 1.00 37.54 90 ASP G N 1
ATOM 1852 C CA . ASP D 2 89 ? -4.589 -20.150 -17.883 1.00 44.35 90 ASP G CA 1
ATOM 1853 C C . ASP D 2 89 ? -3.356 -20.844 -18.438 1.00 39.00 90 ASP G C 1
ATOM 1854 O O . ASP D 2 89 ? -2.561 -21.385 -17.660 1.00 50.11 90 ASP G O 1
ATOM 1859 N N . GLN D 2 90 ? -3.207 -20.874 -19.768 1.00 40.13 91 GLN G N 1
ATOM 1860 C CA . GLN D 2 90 ? -2.108 -21.536 -20.462 1.00 43.28 91 GLN G CA 1
ATOM 1861 C C . GLN D 2 90 ? -0.892 -20.628 -20.607 1.00 44.46 91 GLN G C 1
ATOM 1862 O O . GLN D 2 90 ? 0.259 -21.080 -20.477 1.00 35.99 91 GLN G O 1
ATOM 1868 N N . GLN D 2 91 ? -1.147 -19.353 -20.902 1.00 41.85 92 GLN G N 1
ATOM 1869 C CA . GLN D 2 91 ? -0.090 -18.355 -20.864 1.00 38.83 92 GLN G CA 1
ATOM 1870 C C . GLN D 2 91 ? 0.484 -18.226 -19.449 1.00 41.83 92 GLN G C 1
ATOM 1871 O O . GLN D 2 91 ? 1.707 -18.219 -19.264 1.00 37.10 92 GLN G O 1
ATOM 1877 N N . ASN D 2 92 ? -0.378 -18.161 -18.431 1.00 29.22 93 ASN G N 1
ATOM 1878 C CA . ASN D 2 92 ? 0.121 -18.116 -17.055 1.00 41.00 93 ASN G CA 1
ATOM 1879 C C . ASN D 2 92 ? 0.940 -19.354 -16.714 1.00 30.25 93 ASN G C 1
ATOM 1880 O O . ASN D 2 92 ? 2.046 -19.245 -16.177 1.00 35.85 93 ASN G O 1
ATOM 1885 N N . LYS D 2 93 ? 0.388 -20.539 -16.969 1.00 27.40 94 LYS G N 1
ATOM 1886 C CA . LYS D 2 93 ? 1.130 -21.777 -16.766 1.00 39.24 94 LYS G CA 1
ATOM 1887 C C . LYS D 2 93 ? 2.575 -21.634 -17.233 1.00 44.81 94 LYS G C 1
ATOM 1888 O O . LYS D 2 93 ? 3.517 -21.853 -16.455 1.00 41.17 94 LYS G O 1
ATOM 1894 N N . GLU D 2 94 ? 2.743 -21.220 -18.505 1.00 32.72 95 GLU G N 1
ATOM 1895 C CA . GLU D 2 94 ? 4.063 -20.998 -19.090 1.00 32.58 95 GLU G CA 1
ATOM 1896 C C . GLU D 2 94 ? 4.805 -19.862 -18.401 1.00 26.21 95 GLU G C 1
ATOM 1897 O O . GLU D 2 94 ? 6.028 -19.928 -18.253 1.00 32.25 95 GLU G O 1
ATOM 1903 N N . PHE D 2 95 ? 4.102 -18.844 -17.927 1.00 26.69 96 PHE G N 1
ATOM 1904 C CA . PHE D 2 95 ? 4.819 -17.717 -17.348 1.00 37.00 96 PHE G CA 1
ATOM 1905 C C . PHE D 2 95 ? 5.271 -17.980 -15.913 1.00 34.01 96 PHE G C 1
ATOM 1906 O O . PHE D 2 95 ? 6.221 -17.341 -15.453 1.00 34.40 96 PHE G O 1
ATOM 1914 N N . CYS D 2 96 ? 4.626 -18.905 -15.205 1.00 30.57 97 CYS G N 1
ATOM 1915 C CA . CYS D 2 96 ? 5.021 -19.259 -13.848 1.00 36.01 97 CYS G CA 1
ATOM 1916 C C . CYS D 2 96 ? 5.874 -20.522 -13.780 1.00 33.00 97 CYS G C 1
ATOM 1917 O O . CYS D 2 96 ? 6.468 -20.805 -12.731 1.00 32.49 97 CYS G O 1
ATOM 1920 N N . SER D 2 97 ? 5.938 -21.293 -14.856 1.00 31.71 98 SER G N 1
ATOM 1921 C CA . SER D 2 97 ? 6.844 -22.419 -14.922 1.00 26.02 98 SER G CA 1
ATOM 1922 C C . SER D 2 97 ? 8.188 -22.053 -15.546 1.00 41.37 98 SER G C 1
ATOM 1923 O O . SER D 2 97 ? 9.037 -22.934 -15.725 1.00 42.01 98 SER G O 1
ATOM 1926 N N . LYS D 2 98 ? 8.427 -20.756 -15.792 1.00 37.63 99 LYS G N 1
ATOM 1927 C CA . LYS D 2 98 ? 9.566 -20.272 -16.567 1.00 39.51 99 LYS G CA 1
ATOM 1928 C C . LYS D 2 98 ? 10.909 -20.342 -15.845 1.00 39.19 99 LYS G C 1
ATOM 1929 O O . LYS D 2 98 ? 11.943 -20.305 -16.513 1.00 41.73 99 LYS G O 1
ATOM 1935 N N . GLU D 2 99 ? 10.943 -20.422 -14.517 1.00 39.65 100 GLU G N 1
ATOM 1936 C CA . GLU D 2 99 ? 12.217 -20.517 -13.816 1.00 53.52 100 GLU G CA 1
ATOM 1937 C C . GLU D 2 99 ? 12.512 -21.929 -13.317 1.00 48.82 100 GLU G C 1
ATOM 1938 O O . GLU D 2 99 ? 13.514 -22.133 -12.626 1.00 46.40 100 GLU G O 1
ATOM 1944 N N . GLY D 2 100 ? 11.670 -22.903 -13.659 1.00 50.20 101 GLY G N 1
ATOM 1945 C CA . GLY D 2 100 ? 12.045 -24.300 -13.532 1.00 48.05 101 GLY G CA 1
ATOM 1946 C C . GLY D 2 100 ? 12.053 -24.863 -12.130 1.00 50.81 101 GLY G C 1
ATOM 1947 O O . GLY D 2 100 ? 12.774 -25.832 -11.860 1.00 52.80 101 GLY G O 1
ATOM 1948 N N . ASN D 2 101 ? 11.261 -24.290 -11.221 1.00 49.93 102 ASN G N 1
ATOM 1949 C CA . ASN D 2 101 ? 11.145 -24.824 -9.861 1.00 53.67 102 ASN G CA 1
ATOM 1950 C C . ASN D 2 101 ? 9.725 -24.520 -9.374 1.00 49.27 102 ASN G C 1
ATOM 1951 O O . ASN D 2 101 ? 9.481 -23.565 -8.627 1.00 47.52 102 ASN G O 1
ATOM 1956 N N . LEU D 2 102 ? 8.758 -25.335 -9.806 1.00 44.25 103 LEU G N 1
ATOM 1957 C CA . LEU D 2 102 ? 7.406 -25.097 -9.309 1.00 50.73 103 LEU G CA 1
ATOM 1958 C C . LEU D 2 102 ? 7.322 -25.409 -7.830 1.00 52.09 103 LEU G C 1
ATOM 1959 O O . LEU D 2 102 ? 7.925 -26.369 -7.345 1.00 55.64 103 LEU G O 1
ATOM 1964 N N . LEU D 2 103 ? 6.547 -24.590 -7.124 1.00 46.79 104 LEU G N 1
ATOM 1965 C CA . LEU D 2 103 ? 6.204 -24.883 -5.742 1.00 38.42 104 LEU G CA 1
ATOM 1966 C C . LEU D 2 103 ? 5.015 -25.840 -5.652 1.00 45.54 104 LEU G C 1
ATOM 1967 O O . LEU D 2 103 ? 4.983 -26.735 -4.791 1.00 36.47 104 LEU G O 1
ATOM 1972 N N . MET D 2 104 ? 4.028 -25.679 -6.529 1.00 40.88 105 MET G N 1
ATOM 1973 C CA . MET D 2 104 ? 2.882 -26.575 -6.488 1.00 36.74 105 MET G CA 1
ATOM 1974 C C . MET D 2 104 ? 2.107 -26.282 -7.765 1.00 38.83 105 MET G C 1
ATOM 1975 O O . MET D 2 104 ? 2.372 -25.291 -8.454 1.00 39.31 105 MET G O 1
ATOM 1980 N N . GLU D 2 105 ? 1.153 -27.148 -8.078 1.00 28.49 106 GLU G N 1
ATOM 1981 C CA . GLU D 2 105 ? 0.278 -26.949 -9.226 1.00 31.99 106 GLU G CA 1
ATOM 1982 C C . GLU D 2 105 ? -0.900 -27.885 -9.058 1.00 31.60 106 GLU G C 1
ATOM 1983 O O . GLU D 2 105 ? -0.742 -28.979 -8.541 1.00 32.54 106 GLU G O 1
ATOM 1989 N N . CYS D 2 106 ? -2.088 -27.467 -9.487 1.00 46.65 107 CYS G N 1
ATOM 1990 C CA . CYS D 2 106 ? -3.186 -28.428 -9.444 1.00 36.71 107 CYS G CA 1
ATOM 1991 C C . CYS D 2 106 ? -4.293 -28.030 -10.397 1.00 37.84 107 CYS G C 1
ATOM 1992 O O . CYS D 2 106 ? -4.787 -26.903 -10.348 1.00 47.43 107 CYS G O 1
ATOM 1995 N N . GLY D 2 107 ? -4.687 -28.968 -11.239 1.00 48.56 108 GLY G N 1
ATOM 1996 C CA . GLY D 2 107 ? -5.608 -28.720 -12.320 1.00 47.37 108 GLY G CA 1
ATOM 1997 C C . GLY D 2 107 ? -4.925 -28.712 -13.675 1.00 42.94 108 GLY G C 1
ATOM 1998 O O . G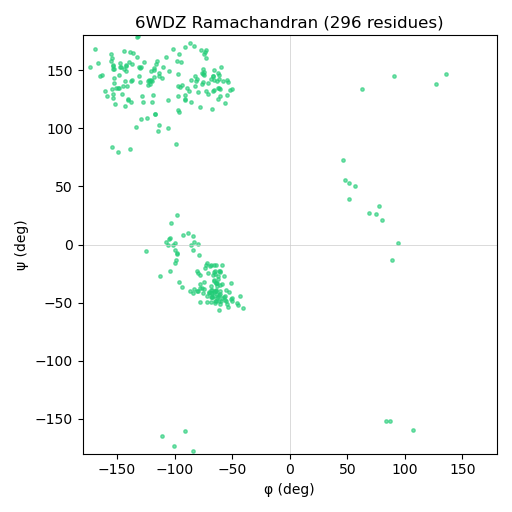LY D 2 107 ? -3.816 -29.218 -13.865 1.00 47.99 108 GLY G O 1
ATOM 1999 N N . ALA D 2 108 ? -5.599 -28.098 -14.627 1.00 37.89 109 ALA G N 1
ATOM 2000 C CA . ALA D 2 108 ? -5.127 -28.088 -15.998 1.00 44.54 109 ALA G CA 1
ATOM 2001 C C . ALA D 2 108 ? -5.559 -26.775 -16.620 1.00 42.85 109 ALA G C 1
ATOM 2002 O O . ALA D 2 108 ? -6.510 -26.144 -16.139 1.00 40.50 109 ALA G O 1
ATOM 2004 N N . PRO D 2 109 ? -4.874 -26.320 -17.669 1.00 52.51 110 PRO G N 1
ATOM 2005 C CA . PRO D 2 109 ? -5.328 -25.102 -18.360 1.00 50.67 110 PRO G CA 1
ATOM 2006 C C . PRO D 2 109 ? -6.765 -25.265 -18.835 1.00 52.52 110 PRO G C 1
ATOM 2007 O O . PRO D 2 109 ? -7.088 -26.194 -19.581 1.00 55.73 110 PRO G O 1
ATOM 2011 N N . ARG D 2 110 ? -7.636 -24.365 -18.371 1.00 49.87 111 ARG G N 1
ATOM 2012 C CA . ARG D 2 110 ? -9.043 -24.335 -18.756 1.00 51.12 111 ARG G CA 1
ATOM 2013 C C . ARG D 2 110 ? -9.281 -23.320 -19.870 1.00 49.21 111 ARG G C 1
ATOM 2014 O O . ARG D 2 110 ? -8.638 -22.268 -19.921 1.00 48.57 111 ARG G O 1
ATOM 2022 N N . SER D 2 111 ? -10.230 -23.637 -20.751 1.00 54.33 112 SER G N 1
ATOM 2023 C CA . SER D 2 111 ? -10.642 -22.723 -21.824 1.00 55.50 112 SER G CA 1
ATOM 2024 C C . SER D 2 111 ? -12.154 -22.801 -22.075 1.00 69.28 112 SER G C 1
ATOM 2025 O O . SER D 2 111 ? -12.906 -21.864 -21.771 1.00 65.60 112 SER G O 1
ATOM 2307 N N . GLN G 2 11 ? 35.729 -14.556 -23.629 1.00 40.58 12 GLN A N 1
ATOM 2308 C CA . GLN G 2 11 ? 36.338 -15.418 -22.618 1.00 37.62 12 GLN A CA 1
ATOM 2309 C C . GLN G 2 11 ? 35.453 -16.614 -22.212 1.00 35.62 12 GLN A C 1
ATOM 2310 O O . GLN G 2 11 ? 35.925 -17.751 -22.252 1.00 36.43 12 GLN A O 1
ATOM 2316 N N . PRO G 2 12 ? 34.187 -16.389 -21.848 1.00 38.42 13 PRO A N 1
ATOM 2317 C CA . PRO G 2 12 ? 33.298 -17.528 -21.613 1.00 33.26 13 PRO A CA 1
ATOM 2318 C C . PRO G 2 12 ? 32.894 -18.160 -22.934 1.00 31.08 13 PRO A C 1
ATOM 2319 O O . PRO G 2 12 ? 32.779 -17.487 -23.956 1.00 35.47 13 PRO A O 1
ATOM 2323 N N . HIS G 2 13 ? 32.668 -19.472 -22.914 1.00 26.49 14 HIS A N 1
ATOM 2324 C CA . HIS G 2 13 ? 32.508 -20.191 -24.174 1.00 30.00 14 HIS A CA 1
ATOM 2325 C C . HIS G 2 13 ? 31.447 -21.263 -24.031 1.00 23.14 14 HIS A C 1
ATOM 2326 O O . HIS G 2 13 ? 31.256 -21.824 -22.959 1.00 20.34 14 HIS A O 1
ATOM 2333 N N . LYS G 2 14 ? 30.770 -21.535 -25.136 1.00 30.05 15 LYS A N 1
ATOM 2334 C CA . LYS G 2 14 ? 29.657 -22.472 -25.130 1.00 31.77 15 LYS A CA 1
ATOM 2335 C C . LYS G 2 14 ? 30.128 -23.922 -25.058 1.00 28.03 15 LYS A C 1
ATOM 2336 O O . LYS G 2 14 ? 29.563 -24.726 -24.310 1.00 28.60 15 LYS A O 1
ATOM 2342 N N . ARG G 2 15 ? 31.179 -24.271 -25.789 1.00 24.04 16 ARG A N 1
ATOM 2343 C CA . ARG G 2 15 ? 31.524 -25.666 -26.025 1.00 25.41 16 ARG A CA 1
ATOM 2344 C C . ARG G 2 15 ? 32.909 -26.003 -25.460 1.00 16.07 16 ARG A C 1
ATOM 2345 O O . ARG G 2 15 ? 33.881 -25.307 -25.742 1.00 18.42 16 ARG A O 1
ATOM 2353 N N . TRP G 2 16 ? 32.983 -27.072 -24.654 1.00 21.51 17 TRP A N 1
ATOM 2354 C CA . TRP G 2 16 ? 34.195 -27.519 -23.969 1.00 17.90 17 TRP A CA 1
ATOM 2355 C C . TRP G 2 16 ? 34.336 -29.034 -24.055 1.00 14.63 17 TRP A C 1
ATOM 2356 O O . TRP G 2 16 ? 33.338 -29.750 -23.957 1.00 16.94 17 TRP A O 1
ATOM 2367 N N . VAL G 2 17 ? 35.570 -29.520 -24.241 1.00 12.21 18 VAL A N 1
ATOM 2368 C CA . VAL G 2 17 ? 35.901 -30.920 -23.934 1.00 16.82 18 VAL A CA 1
ATOM 2369 C C . VAL G 2 17 ? 36.513 -30.993 -22.536 1.00 16.51 18 VAL A C 1
ATOM 2370 O O . VAL G 2 17 ? 36.929 -29.988 -21.959 1.00 17.88 18 VAL A O 1
ATOM 2374 N N . PHE G 2 18 ? 36.561 -32.200 -21.977 1.00 17.08 19 PHE A N 1
ATOM 2375 C CA . PHE G 2 18 ? 37.250 -32.420 -20.715 1.00 14.97 19 PHE A CA 1
ATOM 2376 C C . PHE G 2 18 ? 37.725 -33.863 -20.609 1.00 17.22 19 PHE A C 1
ATOM 2377 O O . PHE G 2 18 ? 37.186 -34.773 -21.238 1.00 16.86 19 PHE A O 1
ATOM 2385 N N . THR G 2 19 ? 38.812 -34.026 -19.874 1.00 16.71 20 THR A N 1
ATOM 2386 C CA . THR G 2 19 ? 39.348 -35.301 -19.437 1.00 17.63 20 THR A CA 1
ATOM 2387 C C . THR G 2 19 ? 39.430 -35.239 -17.923 1.00 18.68 20 THR A C 1
ATOM 2388 O O . THR G 2 19 ? 39.841 -34.209 -17.374 1.00 16.68 20 THR A O 1
ATOM 2392 N N . LEU G 2 20 ? 39.044 -36.321 -17.244 1.00 18.18 21 LEU A N 1
ATOM 2393 C CA . LEU G 2 20 ? 39.198 -36.419 -15.790 1.00 17.12 21 LEU A CA 1
ATOM 2394 C C . LEU G 2 20 ? 39.896 -37.736 -15.472 1.00 18.08 21 LEU A C 1
ATOM 2395 O O . LEU G 2 20 ? 39.296 -38.805 -15.599 1.00 20.20 21 LEU A O 1
ATOM 2400 N N . ASN G 2 21 ? 41.156 -37.674 -15.056 1.00 12.37 22 ASN A N 1
ATOM 2401 C CA . ASN G 2 21 ? 41.927 -38.901 -14.892 1.00 15.40 22 ASN A CA 1
ATOM 2402 C C . ASN G 2 21 ? 41.694 -39.503 -13.510 1.00 20.54 22 ASN A C 1
ATOM 2403 O O . ASN G 2 21 ? 41.566 -38.787 -12.517 1.00 19.34 22 ASN A O 1
ATOM 2408 N N . ASN G 2 22 ? 41.618 -40.826 -13.456 1.00 19.06 23 ASN A N 1
ATOM 2409 C CA . ASN G 2 22 ? 41.429 -41.553 -12.212 1.00 22.45 23 ASN A CA 1
ATOM 2410 C C . ASN G 2 22 ? 40.248 -41.023 -11.394 1.00 19.28 23 ASN A C 1
ATOM 2411 O O . ASN G 2 22 ? 40.409 -40.685 -10.213 1.00 21.45 23 ASN A O 1
ATOM 2416 N N . PRO G 2 23 ? 39.055 -40.923 -11.983 1.00 21.26 24 PRO A N 1
ATOM 2417 C CA . PRO G 2 23 ? 37.928 -40.341 -11.246 1.00 17.76 24 PRO A CA 1
ATOM 2418 C C . PRO G 2 23 ? 37.536 -41.225 -10.081 1.00 20.16 24 PRO A C 1
ATOM 2419 O O . PRO G 2 23 ? 37.641 -42.455 -10.138 1.00 21.85 24 PRO A O 1
ATOM 2423 N N . SER G 2 24 ? 37.119 -40.584 -9.002 1.00 23.04 25 SER A N 1
ATOM 2424 C CA . SER G 2 24 ? 36.601 -41.335 -7.873 1.00 22.62 25 SER A CA 1
ATOM 2425 C C . SER G 2 24 ? 35.093 -41.491 -8.026 1.00 27.50 25 SER A C 1
ATOM 2426 O O . SER G 2 24 ? 34.466 -40.871 -8.889 1.00 22.70 25 SER A O 1
ATOM 2429 N N . GLU G 2 25 ? 34.506 -42.340 -7.176 1.00 27.85 26 GLU A N 1
ATOM 2430 C CA . GLU G 2 25 ? 33.057 -42.511 -7.205 1.00 30.81 26 GLU A CA 1
ATOM 2431 C C . GLU G 2 25 ? 32.340 -41.202 -6.913 1.00 24.02 26 GLU A C 1
ATOM 2432 O O . GLU G 2 25 ? 31.271 -40.939 -7.473 1.00 29.75 26 GLU A O 1
ATOM 2438 N N . ASP G 2 26 ? 32.910 -40.365 -6.043 1.00 17.73 27 ASP A N 1
ATOM 2439 C CA . ASP G 2 26 ? 32.295 -39.075 -5.755 1.00 23.71 27 ASP A CA 1
ATOM 2440 C C . ASP G 2 26 ? 32.300 -38.172 -6.980 1.00 24.87 27 ASP A C 1
ATOM 2441 O O . ASP G 2 26 ? 31.315 -37.480 -7.258 1.00 28.63 27 ASP A O 1
ATOM 2446 N N . GLU G 2 27 ? 33.428 -38.119 -7.689 1.00 24.08 28 GLU A N 1
ATOM 2447 C CA . GLU G 2 27 ? 33.537 -37.207 -8.814 1.00 22.58 28 GLU A CA 1
ATOM 2448 C C . GLU G 2 27 ? 32.616 -37.643 -9.942 1.00 17.78 28 GLU A C 1
ATOM 2449 O O . GLU G 2 27 ? 32.042 -36.805 -10.645 1.00 23.49 28 GLU A O 1
ATOM 2455 N N . ARG G 2 28 ? 32.472 -38.961 -10.121 1.00 21.02 29 ARG A N 1
ATOM 2456 C CA . ARG G 2 28 ? 31.560 -39.506 -11.121 1.00 21.79 29 ARG A CA 1
ATOM 2457 C C . ARG G 2 28 ? 30.114 -39.138 -10.806 1.00 27.19 29 ARG A C 1
ATOM 2458 O O . ARG G 2 28 ? 29.320 -38.864 -11.717 1.00 23.92 29 ARG A O 1
ATOM 2466 N N . LYS G 2 29 ? 29.765 -39.095 -9.507 1.00 28.85 30 LYS A N 1
ATOM 2467 C CA . LYS G 2 29 ? 28.404 -38.777 -9.079 1.00 22.00 30 LYS A CA 1
ATOM 2468 C C . LYS G 2 29 ? 28.092 -37.309 -9.291 1.00 19.63 30 LYS A C 1
ATOM 2469 O O . LYS G 2 29 ? 27.005 -36.965 -9.765 1.00 29.29 30 LYS A O 1
ATOM 2475 N N . LYS G 2 30 ? 29.027 -36.425 -8.931 1.00 19.59 31 LYS A N 1
ATOM 2476 C CA . LYS G 2 30 ? 28.892 -35.005 -9.247 1.00 22.41 31 LYS A CA 1
ATOM 2477 C C . LYS G 2 30 ? 28.459 -34.793 -10.701 1.00 25.97 31 LYS A C 1
ATOM 2478 O O . LYS G 2 30 ? 27.494 -34.069 -10.981 1.00 25.61 31 LYS A O 1
ATOM 2484 N N . ILE G 2 31 ? 29.163 -35.428 -11.634 1.00 23.96 32 ILE A N 1
ATOM 2485 C CA . ILE G 2 31 ? 28.896 -35.241 -13.058 1.00 20.86 32 ILE A CA 1
ATOM 2486 C C . ILE G 2 31 ? 27.595 -35.924 -13.447 1.00 26.31 32 ILE A C 1
ATOM 2487 O O . ILE G 2 31 ? 26.741 -35.331 -14.117 1.00 31.57 32 ILE A O 1
ATOM 2492 N N . ARG G 2 32 ? 27.446 -37.192 -13.059 1.00 24.52 33 ARG A N 1
ATOM 2493 C CA . ARG G 2 32 ? 26.181 -37.903 -13.225 1.00 34.53 33 ARG A CA 1
ATOM 2494 C C . ARG G 2 32 ? 24.985 -37.043 -12.835 1.00 34.13 33 ARG A C 1
ATOM 2495 O O . ARG G 2 32 ? 23.993 -36.971 -13.564 1.00 34.54 33 ARG A O 1
ATOM 2503 N N . ASP G 2 33 ? 25.088 -36.337 -11.702 1.00 31.44 34 ASP A N 1
ATOM 2504 C CA . ASP G 2 33 ? 23.981 -35.573 -11.148 1.00 26.08 34 ASP A CA 1
ATOM 2505 C C . ASP G 2 33 ? 23.814 -34.176 -11.752 1.00 28.69 34 ASP A C 1
ATOM 2506 O O . ASP G 2 33 ? 22.983 -33.407 -11.254 1.00 30.52 34 ASP A O 1
ATOM 2511 N N . LEU G 2 34 ? 24.550 -33.812 -12.794 1.00 24.73 35 LEU A N 1
ATOM 2512 C CA . LEU G 2 34 ? 24.340 -32.494 -13.388 1.00 21.85 35 LEU A CA 1
ATOM 2513 C C . LEU G 2 34 ? 22.950 -32.435 -14.019 1.00 20.62 35 LEU A C 1
ATOM 2514 O O . LEU G 2 34 ? 22.484 -33.434 -14.566 1.00 27.69 35 LEU A O 1
ATOM 2519 N N . PRO G 2 35 ? 22.252 -31.304 -13.916 1.00 25.57 36 PRO A N 1
ATOM 2520 C CA . PRO G 2 35 ? 20.925 -31.207 -14.540 1.00 23.81 36 PRO A CA 1
ATOM 2521 C C . PRO G 2 35 ? 21.052 -31.156 -16.046 1.00 27.01 36 PRO A C 1
ATOM 2522 O O . PRO G 2 35 ? 21.910 -30.450 -16.580 1.00 26.08 36 PRO A O 1
ATOM 2526 N N . ILE G 2 36 ? 20.163 -31.876 -16.736 1.00 21.40 37 ILE A N 1
ATOM 2527 C CA . ILE G 2 36 ? 20.256 -31.922 -18.191 1.00 29.92 37 ILE A CA 1
ATOM 2528 C C . ILE G 2 36 ? 19.846 -30.604 -18.828 1.00 25.04 37 ILE A C 1
ATOM 2529 O O . ILE G 2 36 ? 20.142 -30.379 -20.003 1.00 30.33 37 ILE A O 1
ATOM 2534 N N . SER G 2 37 ? 19.175 -29.714 -18.084 1.00 23.15 38 SER A N 1
ATOM 2535 C CA . SER G 2 37 ? 18.856 -28.380 -18.600 1.00 23.14 38 SER A CA 1
ATOM 2536 C C . SER G 2 37 ? 20.084 -27.487 -18.796 1.00 25.15 38 SER A C 1
ATOM 2537 O O . SER G 2 37 ? 19.986 -26.463 -19.490 1.00 24.95 38 SER A O 1
ATOM 2540 N N . LEU G 2 38 ? 21.224 -27.822 -18.179 1.00 17.99 39 LEU A N 1
ATOM 2541 C CA . LEU G 2 38 ? 22.458 -27.076 -18.421 1.00 22.22 39 LEU A CA 1
ATOM 2542 C C . LEU G 2 38 ? 22.983 -27.179 -19.856 1.00 22.46 39 LEU A C 1
ATOM 2543 O O . LEU G 2 38 ? 23.761 -26.313 -20.270 1.00 23.09 39 LEU A O 1
ATOM 2548 N N . PHE G 2 39 ? 22.624 -28.218 -20.609 1.00 21.77 40 PHE A N 1
ATOM 2549 C CA . PHE G 2 39 ? 23.326 -28.582 -21.844 1.00 23.25 40 PHE A CA 1
ATOM 2550 C C . PHE G 2 39 ? 22.417 -28.625 -23.068 1.00 26.87 40 PHE A C 1
ATOM 2551 O O . PHE G 2 39 ? 21.286 -29.117 -22.998 1.00 21.60 40 PHE A O 1
ATOM 2559 N N . ASP G 2 40 ? 22.936 -28.142 -24.204 1.00 21.07 41 ASP A N 1
ATOM 2560 C CA . ASP G 2 40 ? 22.369 -28.521 -25.495 1.00 19.75 41 ASP A CA 1
ATOM 2561 C C . ASP G 2 40 ? 22.762 -29.948 -25.846 1.00 21.92 41 ASP A C 1
ATOM 2562 O O . ASP G 2 40 ? 21.938 -30.711 -26.366 1.00 19.00 41 ASP A O 1
ATOM 2567 N N . TYR G 2 41 ? 24.003 -30.331 -25.525 1.00 17.47 42 TYR A N 1
ATOM 2568 C CA . TYR G 2 41 ? 24.516 -31.679 -25.740 1.00 18.49 42 TYR A CA 1
ATOM 2569 C C . TYR G 2 41 ? 25.617 -31.999 -24.734 1.00 18.74 42 TYR A C 1
ATOM 2570 O O . TYR G 2 41 ? 26.489 -31.170 -24.472 1.00 20.36 42 TYR A O 1
ATOM 2579 N N . PHE G 2 42 ? 25.605 -33.223 -24.211 1.00 18.46 43 PHE A N 1
ATOM 2580 C CA . PHE G 2 42 ? 26.610 -33.631 -23.235 1.00 20.95 43 PHE A CA 1
ATOM 2581 C C . PHE G 2 42 ? 26.828 -35.133 -23.346 1.00 16.29 43 PHE A C 1
ATOM 2582 O O . PHE G 2 42 ? 25.862 -35.892 -23.407 1.00 19.13 43 PHE A O 1
ATOM 2590 N N . ILE G 2 43 ? 28.083 -35.558 -23.348 1.00 14.28 44 ILE A N 1
ATOM 2591 C CA . ILE G 2 43 ? 28.423 -36.975 -23.390 1.00 14.25 44 ILE A CA 1
ATOM 2592 C C . ILE G 2 43 ? 29.651 -37.188 -22.516 1.00 16.29 44 ILE A C 1
ATOM 2593 O O . ILE G 2 43 ? 30.548 -36.338 -22.490 1.00 14.25 44 ILE A O 1
ATOM 2598 N N . VAL G 2 44 ? 29.675 -38.298 -21.763 1.00 13.38 45 VAL A N 1
ATOM 2599 C CA . VAL G 2 44 ? 30.820 -38.670 -20.932 1.00 16.38 45 VAL A CA 1
ATOM 2600 C C . VAL G 2 44 ? 31.043 -40.168 -21.083 1.00 15.66 45 VAL A C 1
ATOM 2601 O O . VAL G 2 44 ? 30.147 -40.960 -20.788 1.00 17.23 45 VAL A O 1
ATOM 2605 N N . GLY G 2 45 ? 32.234 -40.562 -21.515 1.00 19.91 46 GLY A N 1
ATOM 2606 C CA . GLY G 2 45 ? 32.588 -41.969 -21.650 1.00 16.67 46 GLY A CA 1
ATOM 2607 C C . GLY G 2 45 ? 33.624 -42.380 -20.622 1.00 17.98 46 GLY A C 1
ATOM 2608 O O . GLY G 2 45 ? 34.528 -41.601 -20.300 1.00 22.19 46 GLY A O 1
ATOM 2609 N N . GLU G 2 46 ? 33.502 -43.610 -20.118 1.00 17.58 47 GLU A N 1
ATOM 2610 C CA . GLU G 2 46 ? 34.538 -44.199 -19.272 1.00 18.44 47 GLU A CA 1
ATOM 2611 C C . GLU G 2 46 ? 35.573 -44.853 -20.179 1.00 15.43 47 GLU A C 1
ATOM 2612 O O . GLU G 2 46 ? 35.230 -45.723 -20.979 1.00 21.01 47 GLU A O 1
ATOM 2618 N N . GLU G 2 47 ? 36.828 -44.440 -20.057 1.00 16.95 48 GLU A N 1
ATOM 2619 C CA . GLU G 2 47 ? 37.897 -44.939 -20.902 1.00 18.27 48 GLU A CA 1
ATOM 2620 C C . GLU G 2 47 ? 39.096 -45.308 -20.041 1.00 19.70 48 GLU A C 1
ATOM 2621 O O . GLU G 2 47 ? 39.094 -45.113 -18.831 1.00 20.38 48 GLU A O 1
ATOM 2627 N N . GLY G 2 48 ? 40.145 -45.818 -20.686 1.00 24.16 49 GLY A N 1
ATOM 2628 C CA . GLY G 2 48 ? 41.382 -46.112 -19.991 1.00 23.78 49 GLY A CA 1
ATOM 2629 C C . GLY G 2 48 ? 41.300 -47.259 -19.009 1.00 26.59 49 GLY A C 1
ATOM 2630 O O . GLY G 2 48 ? 42.061 -47.289 -18.046 1.00 33.56 49 GLY A O 1
ATOM 2631 N N . ASN G 2 49 ? 40.406 -48.213 -19.224 1.00 25.03 50 ASN A N 1
ATOM 2632 C CA . ASN G 2 49 ? 40.260 -49.314 -18.287 1.00 26.19 50 ASN A CA 1
ATOM 2633 C C . ASN G 2 49 ? 40.972 -50.578 -18.738 1.00 35.19 50 ASN A C 1
ATOM 2634 O O . ASN G 2 49 ? 40.914 -51.589 -18.036 1.00 51.89 50 ASN A O 1
ATOM 2639 N N . GLU G 2 50 ? 41.647 -50.542 -19.873 1.00 40.86 51 GLU A N 1
ATOM 2640 C CA . GLU G 2 50 ? 42.301 -51.715 -20.432 1.00 48.89 51 GLU A CA 1
ATOM 2641 C C . GLU G 2 50 ? 43.742 -51.779 -19.920 1.00 49.24 51 GLU A C 1
ATOM 2642 O O . GLU G 2 50 ? 44.091 -51.111 -18.944 1.00 46.28 51 GLU A O 1
ATOM 2644 N N . GLU G 2 51 ? 44.594 -52.532 -20.624 1.00 56.85 52 GLU A N 1
ATOM 2645 C CA . GLU G 2 51 ? 45.893 -52.961 -20.114 1.00 57.45 52 GLU A CA 1
ATOM 2646 C C . GLU G 2 51 ? 46.826 -51.790 -19.819 1.00 49.90 52 GLU A C 1
ATOM 2647 O O . GLU G 2 51 ? 47.091 -50.957 -20.688 1.00 51.76 52 GLU A O 1
ATOM 2649 N N . GLY G 2 52 ? 47.334 -51.746 -18.586 0.89 47.36 53 GLY A N 1
ATOM 2650 C CA . GLY G 2 52 ? 48.366 -50.805 -18.171 0.89 51.03 53 GLY A CA 1
ATOM 2651 C C . GLY G 2 52 ? 48.152 -49.365 -18.592 0.89 45.66 53 GLY A C 1
ATOM 2652 O O . GLY G 2 52 ? 48.874 -48.838 -19.441 0.89 50.17 53 GLY A O 1
ATOM 2653 N N . ARG G 2 53 ? 47.200 -48.700 -17.952 1.00 49.66 54 ARG A N 1
ATOM 2654 C CA . ARG G 2 53 ? 46.525 -47.553 -18.537 1.00 39.13 54 ARG A CA 1
ATOM 2655 C C . ARG G 2 53 ? 45.598 -46.911 -17.520 1.00 33.31 54 ARG A C 1
ATOM 2656 O O . ARG G 2 53 ? 45.121 -47.575 -16.606 1.00 29.21 54 ARG A O 1
ATOM 2664 N N . THR G 2 54 ? 45.366 -45.604 -17.696 1.00 28.62 55 THR A N 1
ATOM 2665 C CA . THR G 2 54 ? 44.783 -44.768 -16.657 1.00 31.89 55 THR A CA 1
ATOM 2666 C C . THR G 2 54 ? 43.280 -44.624 -16.864 1.00 27.14 55 THR A C 1
ATOM 2667 O O . THR G 2 54 ? 42.857 -44.071 -17.885 1.00 23.70 55 THR A O 1
ATOM 2671 N N . PRO G 2 55 ? 42.444 -45.114 -15.944 1.00 28.56 56 PRO A N 1
ATOM 2672 C CA . PRO G 2 55 ? 40.993 -44.891 -16.055 1.00 25.43 56 PRO A CA 1
ATOM 2673 C C . PRO G 2 55 ? 40.663 -43.406 -16.028 1.00 17.69 56 PRO A C 1
ATOM 2674 O O . PRO G 2 55 ? 41.184 -42.658 -15.210 1.00 17.59 56 PRO A O 1
ATOM 2678 N N . HIS G 2 56 ? 3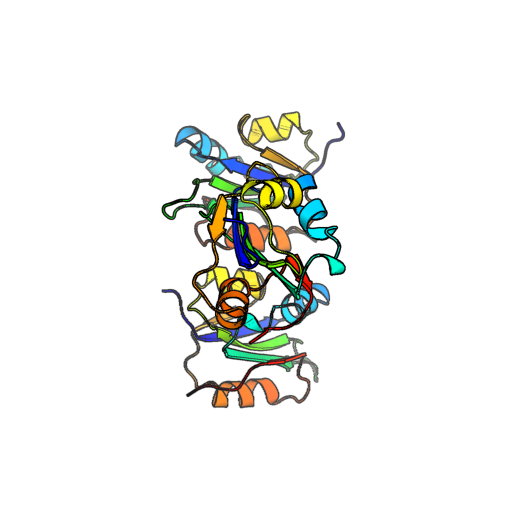9.805 -42.972 -16.945 1.00 20.36 57 HIS A N 1
ATOM 2679 C CA . HIS G 2 56 ? 39.465 -41.551 -17.016 1.00 18.26 57 HIS A CA 1
ATOM 2680 C C . HIS G 2 56 ? 38.098 -41.380 -17.658 1.00 21.00 57 HIS A C 1
ATOM 2681 O O . HIS G 2 56 ? 37.629 -42.244 -18.406 1.00 24.01 57 HIS A O 1
ATOM 2688 N N . LEU G 2 57 ? 37.475 -40.236 -17.371 1.00 21.39 58 LEU A N 1
ATOM 2689 C CA . LEU G 2 57 ? 36.297 -39.791 -18.116 1.00 22.36 58 LEU A CA 1
ATOM 2690 C C . LEU G 2 57 ? 36.723 -38.949 -19.317 1.00 17.29 58 LEU A C 1
ATOM 2691 O O . LEU G 2 57 ? 37.613 -38.097 -19.213 1.00 17.32 58 LEU A O 1
ATOM 2696 N N . GLN G 2 58 ? 36.109 -39.226 -20.466 1.00 16.88 59 GLN A N 1
ATOM 2697 C CA . GLN G 2 58 ? 36.371 -38.517 -21.724 1.00 17.79 59 GLN A CA 1
ATOM 2698 C C . GLN G 2 58 ? 35.073 -37.832 -22.107 1.00 19.18 59 GLN A C 1
ATOM 2699 O O . GLN G 2 58 ? 34.095 -38.511 -22.449 1.00 20.30 59 GLN A O 1
ATOM 2705 N N . GLY G 2 59 ? 35.046 -36.500 -22.058 1.00 17.49 60 GLY A N 1
ATOM 2706 C CA . GLY G 2 59 ? 33.792 -35.787 -22.057 1.00 13.41 60 GLY A CA 1
ATOM 2707 C C . GLY G 2 59 ? 33.771 -34.628 -23.035 1.00 22.43 60 GLY A C 1
ATOM 2708 O O . GLY G 2 59 ? 34.805 -34.132 -23.495 1.00 17.70 60 GLY A O 1
ATOM 2709 N N . PHE G 2 60 ? 32.547 -34.208 -23.340 1.00 17.47 61 PHE A N 1
ATOM 2710 C CA . PHE G 2 60 ? 32.278 -33.019 -24.136 1.00 17.71 61 PHE A CA 1
ATOM 2711 C C . PHE G 2 60 ? 30.970 -32.418 -23.658 1.00 19.65 61 PHE A C 1
ATOM 2712 O O . PHE G 2 60 ? 29.977 -33.134 -23.486 1.00 20.11 61 PHE A O 1
ATOM 2720 N N . ALA G 2 61 ? 30.961 -31.101 -23.486 1.00 23.05 62 ALA A N 1
ATOM 2721 C CA . ALA G 2 61 ? 29.788 -30.372 -23.022 1.00 17.96 62 ALA A CA 1
ATOM 2722 C C . ALA G 2 61 ? 29.494 -29.237 -23.985 1.00 17.34 62 ALA A C 1
ATOM 2723 O O . ALA G 2 61 ? 30.355 -28.379 -24.206 1.00 20.73 62 ALA A O 1
ATOM 2725 N N . ASN G 2 62 ? 28.286 -29.221 -24.543 1.00 13.68 63 ASN A N 1
ATOM 2726 C CA . ASN G 2 62 ? 27.791 -28.061 -25.285 1.00 23.39 63 ASN A CA 1
ATOM 2727 C C . ASN G 2 62 ? 26.749 -27.365 -24.412 1.00 23.28 63 ASN A C 1
ATOM 2728 O O . ASN G 2 62 ? 25.590 -27.784 -24.359 1.00 22.26 63 ASN A O 1
ATOM 2733 N N . PHE G 2 63 ? 27.153 -26.288 -23.745 1.00 19.97 64 PHE A N 1
ATOM 2734 C CA . PHE G 2 63 ? 26.282 -25.666 -22.757 1.00 25.72 64 PHE A CA 1
ATOM 2735 C C . PHE G 2 63 ? 25.158 -24.870 -23.421 1.00 27.14 64 PHE A C 1
ATOM 2736 O O . PHE G 2 63 ? 25.297 -24.359 -24.538 1.00 25.76 64 PHE A O 1
ATOM 2744 N N . VAL G 2 64 ? 24.022 -24.770 -22.720 1.00 27.27 65 VAL A N 1
ATOM 2745 C CA . VAL G 2 64 ? 22.944 -23.894 -23.191 1.00 23.50 65 VAL A CA 1
ATOM 2746 C C . VAL G 2 64 ? 23.430 -22.451 -23.270 1.00 26.28 65 VAL A C 1
ATOM 2747 O O . VAL G 2 64 ? 23.172 -21.738 -24.254 1.00 23.08 65 VAL A O 1
ATOM 2751 N N . LYS G 2 65 ? 24.178 -22.016 -22.255 1.00 24.44 66 LYS A N 1
ATOM 2752 C CA . LYS G 2 65 ? 24.728 -20.676 -22.149 1.00 26.94 66 LYS A CA 1
ATOM 2753 C C . LYS G 2 65 ? 26.244 -20.761 -22.143 1.00 26.09 66 LYS A C 1
ATOM 2754 O O . LYS G 2 65 ? 26.815 -21.739 -21.657 1.00 27.34 66 LYS A O 1
ATOM 2760 N N . LYS G 2 66 ? 26.897 -19.721 -22.655 1.00 27.65 67 LYS A N 1
ATOM 2761 C CA . LYS G 2 66 ? 28.351 -19.671 -22.604 1.00 24.14 67 LYS A CA 1
ATOM 2762 C C . LYS G 2 66 ? 28.819 -19.636 -21.157 1.00 25.97 67 LYS A C 1
ATOM 2763 O O . LYS G 2 66 ? 28.206 -18.993 -20.306 1.00 27.64 67 LYS A O 1
ATOM 2769 N N . GLN G 2 67 ? 29.898 -20.350 -20.873 1.00 22.16 68 GLN A N 1
ATOM 2770 C CA . GLN G 2 67 ? 30.354 -20.564 -19.505 1.00 24.15 68 GLN A CA 1
ATOM 2771 C C . GLN G 2 67 ? 31.831 -20.248 -19.407 1.00 21.40 68 GLN A C 1
ATOM 2772 O O . GLN G 2 67 ? 32.602 -20.601 -20.299 1.00 23.41 68 GLN A O 1
ATOM 2778 N N . THR G 2 68 ? 32.228 -19.609 -18.312 1.00 21.62 69 THR A N 1
ATOM 2779 C CA . THR G 2 68 ? 33.639 -19.334 -18.100 1.00 24.62 69 THR A CA 1
ATOM 2780 C C . THR G 2 68 ? 34.398 -20.611 -17.733 1.00 24.71 69 THR A C 1
ATOM 2781 O O . THR G 2 68 ? 33.827 -21.619 -17.311 1.00 21.78 69 THR A O 1
ATOM 2785 N N . PHE G 2 69 ? 35.716 -20.539 -17.915 1.00 27.51 70 PHE A N 1
ATOM 2786 C CA . PHE G 2 69 ? 36.624 -21.610 -17.531 1.00 22.34 70 PHE A CA 1
ATOM 2787 C C . PHE G 2 69 ? 36.388 -22.060 -16.092 1.00 19.88 70 PHE A C 1
ATOM 2788 O O . PHE G 2 69 ? 36.377 -23.256 -15.798 1.00 19.65 70 PHE A O 1
ATOM 2796 N N . ASN G 2 70 ? 36.251 -21.116 -15.167 1.00 24.21 71 ASN A N 1
ATOM 2797 C CA . ASN G 2 70 ? 36.105 -21.519 -13.775 1.00 23.91 71 ASN A CA 1
ATOM 2798 C C . ASN G 2 70 ? 34.694 -22.005 -13.453 1.00 24.17 71 ASN A C 1
ATOM 2799 O O . ASN G 2 70 ? 34.524 -22.800 -12.515 1.00 20.51 71 ASN A O 1
ATOM 2804 N N . LYS G 2 71 ? 33.673 -21.552 -14.196 1.00 19.16 72 LYS A N 1
ATOM 2805 C CA . LYS G 2 71 ? 32.343 -22.147 -14.028 1.00 26.39 72 LYS A CA 1
ATOM 2806 C C . LYS G 2 71 ? 32.323 -23.587 -14.538 1.00 23.39 72 LYS A C 1
ATOM 2807 O O . LYS G 2 71 ? 31.702 -24.460 -13.923 1.00 20.20 72 LYS A O 1
ATOM 2813 N N . VAL G 2 72 ? 33.009 -23.857 -15.653 1.00 21.21 73 VAL A N 1
ATOM 2814 C CA . VAL G 2 72 ? 33.062 -25.227 -16.156 1.00 20.45 73 VAL A CA 1
ATOM 2815 C C . VAL G 2 72 ? 33.732 -26.137 -15.135 1.00 20.67 73 VAL A C 1
ATOM 2816 O O . VAL G 2 72 ? 33.275 -27.261 -14.883 1.00 16.49 73 VAL A O 1
ATOM 2820 N N . LYS G 2 73 ? 34.841 -25.674 -14.544 1.00 18.76 74 LYS A N 1
ATOM 2821 C CA . LYS G 2 73 ? 35.548 -26.479 -13.557 1.00 19.61 74 LYS A CA 1
ATOM 2822 C C . LYS G 2 73 ? 34.711 -26.681 -12.305 1.00 20.77 74 LYS A C 1
ATOM 2823 O O . LYS G 2 73 ? 34.828 -27.716 -11.644 1.00 18.67 74 LYS A O 1
ATOM 2829 N N . TRP G 2 74 ? 33.862 -25.710 -11.974 1.00 24.40 75 TRP A N 1
ATOM 2830 C CA . TRP G 2 74 ? 32.936 -25.879 -10.860 1.00 18.04 75 TRP A CA 1
ATOM 2831 C C . TRP G 2 74 ? 31.958 -27.023 -11.137 1.00 24.03 75 TRP A C 1
ATOM 2832 O O . TRP G 2 74 ? 31.745 -27.886 -10.279 1.00 24.24 75 TRP A O 1
ATOM 2843 N N . TYR G 2 75 ? 31.384 -27.067 -12.345 1.00 22.81 76 TYR A N 1
ATOM 2844 C CA . TYR G 2 75 ? 30.406 -28.104 -12.700 1.00 20.41 76 TYR A CA 1
ATOM 2845 C C . TYR G 2 75 ? 31.033 -29.499 -12.774 1.00 21.67 76 TYR A C 1
ATOM 2846 O O . TYR G 2 75 ? 30.462 -30.472 -12.262 1.00 18.79 76 TYR A O 1
ATOM 2855 N N . LEU G 2 76 ? 32.197 -29.620 -13.423 1.00 18.61 77 LEU A N 1
ATOM 2856 C CA . LEU G 2 76 ? 32.780 -30.904 -13.815 1.00 19.28 77 LEU A CA 1
ATOM 2857 C C . LEU G 2 76 ? 33.802 -31.437 -12.821 1.00 22.64 77 LEU A C 1
ATOM 2858 O O . LEU G 2 76 ? 33.933 -32.658 -12.675 1.00 21.62 77 LEU A O 1
ATOM 2863 N N . GLY G 2 77 ? 34.528 -30.565 -12.146 1.00 22.31 78 GLY A N 1
ATOM 2864 C CA . GLY G 2 77 ? 35.432 -30.960 -11.076 1.00 21.10 78 GLY A CA 1
ATOM 2865 C C . GLY G 2 77 ? 36.790 -30.288 -11.125 1.00 23.60 78 GLY A C 1
ATOM 2866 O O . GLY G 2 77 ? 37.340 -30.009 -12.184 1.00 21.14 78 GLY A O 1
ATOM 2867 N N . ALA G 2 78 ? 37.354 -30.046 -9.935 1.00 24.86 79 ALA A N 1
ATOM 2868 C CA . ALA G 2 78 ? 38.634 -29.353 -9.820 1.00 22.85 79 ALA A CA 1
ATOM 2869 C C . ALA G 2 78 ? 39.756 -30.077 -10.553 1.00 19.48 79 ALA A C 1
ATOM 2870 O O . ALA G 2 78 ? 40.675 -29.436 -11.070 1.00 18.20 79 ALA A O 1
ATOM 2872 N N . ARG G 2 79 ? 39.713 -31.399 -10.589 1.00 17.82 80 ARG A N 1
ATOM 2873 C CA . ARG G 2 79 ? 40.794 -32.192 -11.150 1.00 21.81 80 ARG A CA 1
ATOM 2874 C C . ARG G 2 79 ? 40.688 -32.385 -12.663 1.00 17.30 80 ARG A C 1
ATOM 2875 O O . ARG G 2 79 ? 41.550 -33.055 -13.237 1.00 18.37 80 ARG A O 1
ATOM 2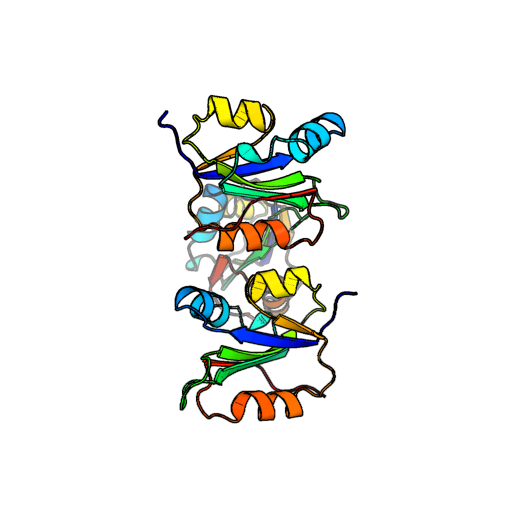883 N N . CYS G 2 80 ? 39.659 -31.840 -13.316 1.00 19.11 81 CYS A N 1
ATOM 2884 C CA . CYS G 2 80 ? 39.478 -32.008 -14.761 1.00 17.33 81 CYS A CA 1
ATOM 2885 C C . CYS G 2 80 ? 40.462 -31.155 -15.539 1.00 14.04 81 CYS A C 1
ATOM 2886 O O . CYS G 2 80 ? 40.797 -30.043 -15.128 1.00 18.09 81 CYS A O 1
ATOM 2889 N N . HIS G 2 81 ? 40.909 -31.672 -16.686 1.00 18.62 82 HIS A N 1
ATOM 2890 C CA . HIS G 2 81 ? 41.555 -30.856 -17.712 1.00 16.50 82 HIS A CA 1
ATOM 2891 C C . HIS G 2 81 ? 40.505 -30.486 -18.748 1.00 16.46 82 HIS A C 1
ATOM 2892 O O . HIS G 2 81 ? 39.788 -31.360 -19.234 1.00 18.15 82 HIS A O 1
ATOM 2899 N N . ILE G 2 82 ? 40.374 -29.189 -19.050 1.00 16.41 83 ILE A N 1
ATOM 2900 C CA . ILE G 2 82 ? 39.341 -28.721 -19.967 1.00 18.48 83 ILE A CA 1
ATOM 2901 C C . ILE G 2 82 ? 39.946 -27.803 -21.024 1.00 14.25 83 ILE A C 1
ATOM 2902 O O . ILE G 2 82 ? 40.971 -27.147 -20.811 1.00 15.03 83 ILE A O 1
ATOM 2907 N N . GLU G 2 83 ? 39.301 -27.782 -22.186 1.00 13.80 84 GLU A N 1
ATOM 2908 C CA . GLU G 2 83 ? 39.692 -26.954 -23.306 1.00 17.14 84 GLU A CA 1
ATOM 2909 C C . GLU G 2 83 ? 38.437 -26.565 -24.074 1.00 21.62 84 GLU A C 1
ATOM 2910 O O . GLU G 2 83 ? 37.473 -27.332 -24.159 1.00 13.58 84 GLU A O 1
ATOM 2916 N N . LYS G 2 84 ? 38.470 -25.351 -24.618 1.00 16.00 85 LYS A N 1
ATOM 2917 C CA . LYS G 2 84 ? 37.508 -24.901 -25.600 1.00 24.73 85 LYS A CA 1
ATOM 2918 C C . LYS G 2 84 ? 37.476 -25.887 -26.761 1.00 20.91 85 LYS A C 1
ATOM 2919 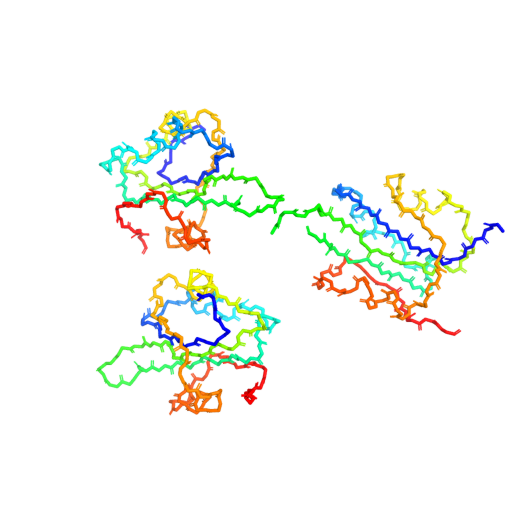O O . LYS G 2 84 ? 38.520 -26.238 -27.322 1.00 20.30 85 LYS A O 1
ATOM 2925 N N . ALA G 2 85 ? 36.276 -26.343 -27.110 1.00 21.29 86 ALA A N 1
ATOM 2926 C CA . ALA G 2 85 ? 36.143 -27.353 -28.147 1.00 21.34 86 ALA A CA 1
ATOM 2927 C C . ALA G 2 85 ? 36.465 -26.755 -29.508 1.00 21.58 86 ALA A C 1
ATOM 2928 O O . ALA G 2 85 ? 35.953 -25.694 -29.869 1.00 21.27 86 ALA A O 1
ATOM 2930 N N . LYS G 2 86 ? 37.341 -27.419 -30.257 1.00 27.33 87 LYS A N 1
ATOM 2931 C CA . LYS G 2 86 ? 37.581 -27.011 -31.633 1.00 27.79 87 LYS A CA 1
ATOM 2932 C C . LYS G 2 86 ? 36.829 -27.859 -32.642 1.00 18.61 87 LYS A C 1
ATOM 2933 O O . LYS G 2 86 ? 36.687 -27.439 -33.792 1.00 20.83 87 LYS A O 1
ATOM 2939 N N . GLY G 2 87 ? 36.324 -29.025 -32.244 1.00 20.39 88 GLY A N 1
ATOM 2940 C CA . GLY G 2 87 ? 35.607 -29.898 -33.150 1.00 24.80 88 GLY A CA 1
ATOM 2941 C C . GLY G 2 87 ? 34.094 -29.797 -32.972 1.00 25.28 88 GLY A C 1
ATOM 2942 O O . GLY G 2 87 ? 33.591 -29.220 -32.012 1.00 27.86 88 GLY A O 1
ATOM 2943 N N . THR G 2 88 ? 33.368 -30.378 -33.925 1.00 21.08 89 THR A N 1
ATOM 2944 C CA . THR G 2 88 ? 31.913 -30.312 -33.888 1.00 22.93 89 THR A CA 1
ATOM 2945 C C . THR G 2 88 ? 31.363 -31.236 -32.803 1.00 19.06 89 THR A C 1
ATOM 2946 O O . THR G 2 88 ? 32.062 -32.109 -32.283 1.00 20.68 89 THR A O 1
ATOM 2950 N N . ASP G 2 89 ? 30.081 -31.035 -32.468 1.00 24.85 90 ASP A N 1
ATOM 2951 C CA . ASP G 2 89 ? 29.396 -31.933 -31.532 1.00 20.53 90 ASP A CA 1
ATOM 2952 C C . ASP G 2 89 ? 29.462 -33.377 -32.010 1.00 17.67 90 ASP A C 1
ATOM 2953 O O . ASP G 2 89 ? 29.759 -34.298 -31.231 1.00 17.51 90 ASP A O 1
ATOM 2958 N N . GLN G 2 90 ? 29.153 -33.598 -33.293 1.00 20.65 91 GLN A N 1
ATOM 2959 C CA . GLN G 2 90 ? 29.192 -34.942 -33.871 1.00 20.43 91 GLN A CA 1
ATOM 2960 C C . GLN G 2 90 ? 30.564 -35.584 -33.709 1.00 20.27 91 GLN A C 1
ATOM 2961 O O . GLN G 2 90 ? 30.670 -36.758 -33.327 1.00 15.99 91 GLN A O 1
ATOM 2967 N N . GLN G 2 91 ? 31.631 -34.833 -33.985 1.00 16.35 92 GLN A N 1
ATOM 2968 C CA . GLN G 2 91 ? 32.954 -35.422 -33.859 1.00 11.52 92 GLN A CA 1
ATOM 2969 C C . GLN G 2 91 ? 33.223 -35.803 -32.413 1.00 17.37 92 GLN A C 1
ATOM 2970 O O . GLN G 2 91 ? 33.802 -36.862 -32.127 1.00 17.82 92 GLN A O 1
ATOM 2976 N N . ASN G 2 92 ? 32.787 -34.954 -31.487 1.00 13.85 93 ASN A N 1
ATOM 2977 C CA . ASN G 2 92 ? 32.994 -35.250 -30.085 1.00 17.93 93 ASN A CA 1
ATOM 2978 C C . ASN G 2 92 ? 32.152 -36.441 -29.649 1.00 14.44 93 ASN A C 1
ATOM 2979 O O . ASN G 2 92 ? 32.637 -37.317 -28.925 1.00 17.94 93 ASN A O 1
ATOM 2984 N N . LYS G 2 93 ? 30.898 -36.506 -30.095 1.00 13.38 94 LYS A N 1
ATOM 2985 C CA . LYS G 2 93 ? 30.065 -37.663 -29.801 1.00 17.16 94 LYS A CA 1
ATOM 2986 C C . LYS G 2 93 ? 30.794 -38.955 -30.169 1.00 24.12 94 LYS A C 1
ATOM 2987 O O . LYS G 2 93 ? 30.865 -39.896 -29.371 1.00 19.99 94 LYS A O 1
ATOM 2993 N N . GLU G 2 94 ? 31.396 -38.992 -31.365 1.00 22.92 95 GLU A N 1
ATOM 2994 C CA . GLU G 2 94 ? 32.072 -40.204 -31.804 1.00 18.08 95 GLU A CA 1
ATOM 2995 C C . GLU G 2 94 ? 33.300 -40.478 -30.959 1.00 20.91 95 GLU A C 1
ATOM 2996 O O . GLU G 2 94 ? 33.525 -41.618 -30.542 1.00 17.96 95 GLU A O 1
ATOM 3002 N N . PHE G 2 95 ? 34.105 -39.441 -30.699 1.00 22.61 96 PHE A N 1
ATOM 3003 C CA . PHE G 2 95 ? 35.357 -39.629 -29.970 1.00 22.86 96 PHE A CA 1
ATOM 3004 C C . PHE G 2 95 ? 35.124 -40.084 -28.536 1.00 17.53 96 PHE A C 1
ATOM 3005 O O . PHE G 2 95 ? 35.882 -40.908 -28.017 1.00 19.11 96 PHE A O 1
ATOM 3013 N N . CYS G 2 96 ? 34.114 -39.546 -27.860 1.00 17.31 97 CYS A N 1
ATOM 3014 C CA . CYS G 2 96 ? 33.899 -39.953 -26.472 1.00 20.35 97 CYS A CA 1
ATOM 3015 C C . CYS G 2 96 ? 33.087 -41.237 -26.354 1.00 20.38 97 CYS A C 1
ATOM 3016 O O . CYS G 2 96 ? 32.916 -41.741 -25.247 1.00 18.90 97 CYS A O 1
ATOM 3019 N N . SER G 2 97 ? 32.598 -41.790 -27.455 1.00 23.71 98 SER A N 1
ATOM 3020 C CA . SER G 2 97 ? 31.886 -43.062 -27.418 1.00 21.26 98 SER A CA 1
ATOM 3021 C C . SER G 2 97 ? 32.765 -44.227 -27.826 1.00 22.08 98 SER A C 1
ATOM 3022 O O . SER G 2 97 ? 32.340 -45.383 -27.726 1.00 25.77 98 SER A O 1
ATOM 3025 N N . LYS G 2 98 ? 33.992 -43.947 -28.243 1.00 21.23 99 LYS A N 1
ATOM 3026 C CA . LYS G 2 98 ? 34.820 -44.916 -28.943 1.00 23.06 99 LYS A CA 1
ATOM 3027 C C . LYS G 2 98 ? 35.190 -46.136 -28.099 1.00 23.09 99 LYS A C 1
ATOM 3028 O O . LYS G 2 98 ? 35.614 -47.150 -28.663 1.00 26.72 99 LYS A O 1
ATOM 3034 N N . GLU G 2 99 ? 35.070 -46.093 -26.777 1.00 20.53 100 GLU A N 1
ATOM 3035 C CA . GLU G 2 99 ? 35.487 -47.253 -25.995 1.00 21.23 100 GLU A CA 1
ATOM 3036 C C . GLU G 2 99 ? 34.314 -48.039 -25.406 1.00 24.84 100 GLU A C 1
ATOM 3037 O O . GLU G 2 99 ? 34.540 -49.041 -24.715 1.00 21.47 100 GLU A O 1
ATOM 3043 N N . GLY G 2 100 ? 33.073 -47.638 -25.688 1.00 22.13 101 GLY A N 1
ATOM 3044 C CA . GLY G 2 100 ? 31.925 -48.494 -25.431 1.00 24.30 101 GLY A CA 1
ATOM 3045 C C . GLY G 2 100 ? 31.434 -48.598 -23.998 1.00 22.41 101 GLY A C 1
ATOM 3046 O O . GLY G 2 100 ? 30.923 -49.648 -23.598 1.00 20.85 101 GLY A O 1
ATOM 3047 N N . ASN G 2 101 ? 31.547 -47.532 -23.214 1.00 14.79 102 ASN A N 1
ATOM 3048 C CA . ASN G 2 101 ? 31.087 -47.584 -21.816 1.00 18.68 102 ASN A CA 1
ATOM 3049 C C . ASN G 2 101 ? 30.745 -46.139 -21.439 1.00 21.07 102 ASN A C 1
ATOM 3050 O O . ASN G 2 101 ? 31.559 -45.404 -20.879 1.00 25.90 102 ASN A O 1
ATOM 3055 N N . LEU G 2 102 ? 29.531 -45.718 -21.791 1.00 18.53 103 LEU A N 1
ATOM 3056 C CA . LEU G 2 102 ? 29.114 -44.325 -21.637 1.00 19.92 103 LEU A CA 1
ATOM 3057 C C . LEU G 2 102 ? 28.541 -44.105 -20.246 1.00 25.22 103 LEU A C 1
ATOM 3058 O O . LEU G 2 102 ? 27.714 -44.897 -19.781 1.00 19.00 103 LEU A O 1
ATOM 3063 N N . LEU G 2 103 ? 28.992 -43.028 -19.583 1.00 21.30 104 LEU A N 1
ATOM 3064 C CA . LEU G 2 103 ? 28.434 -42.641 -18.283 1.00 31.30 104 LEU A CA 1
ATOM 3065 C C . LEU G 2 103 ? 27.123 -41.883 -18.452 1.00 25.70 104 LEU A C 1
ATOM 3066 O O . LEU G 2 103 ? 26.177 -42.078 -17.677 1.00 23.59 104 LEU A O 1
ATOM 3071 N N . MET G 2 104 ? 27.047 -41.013 -19.450 1.00 16.29 105 MET A N 1
ATOM 3072 C CA . MET G 2 104 ? 25.802 -40.306 -19.701 1.00 25.88 105 MET A CA 1
ATOM 3073 C C . MET G 2 104 ? 25.879 -39.649 -21.060 1.00 16.99 105 MET A C 1
ATOM 3074 O O . MET G 2 104 ? 26.964 -39.370 -21.576 1.00 22.13 105 MET A O 1
ATOM 3079 N N . GLU G 2 105 ? 24.710 -39.399 -21.623 1.00 20.48 106 GLU A N 1
ATOM 3080 C CA . GLU G 2 105 ? 24.596 -38.617 -22.843 1.00 24.77 106 GLU A CA 1
ATOM 3081 C C . GLU G 2 105 ? 23.222 -37.983 -22.830 1.00 22.20 106 GLU A C 1
ATOM 3082 O O . GLU G 2 105 ? 22.227 -38.671 -22.589 1.00 25.27 106 GLU A O 1
ATOM 3088 N N . CYS G 2 106 ? 23.165 -36.678 -23.055 1.00 21.24 107 CYS A N 1
ATOM 3089 C CA . CYS G 2 106 ? 21.871 -36.027 -23.092 1.00 19.90 107 CYS A CA 1
ATOM 3090 C C . CYS G 2 106 ? 21.878 -34.952 -24.165 1.00 23.69 107 CYS A C 1
ATOM 3091 O O . CYS G 2 106 ? 22.928 -34.415 -24.530 1.00 20.93 107 CYS A O 1
ATOM 3094 N N . GLY G 2 107 ? 20.684 -34.670 -24.686 1.00 25.92 108 GLY A N 1
ATOM 3095 C CA . GLY G 2 107 ? 20.506 -33.695 -25.740 1.00 23.65 108 GLY A CA 1
ATOM 3096 C C . GLY G 2 107 ? 20.695 -34.328 -27.098 1.00 23.68 108 GLY A C 1
ATOM 3097 O O . GLY G 2 107 ? 20.442 -35.518 -27.272 1.00 22.91 108 GLY A O 1
ATOM 3098 N N . ALA G 2 108 ? 21.119 -33.540 -28.077 1.00 23.64 109 ALA A N 1
ATOM 3099 C CA . ALA G 2 108 ? 21.582 -34.088 -29.338 1.00 22.50 109 ALA A CA 1
ATOM 3100 C C . ALA G 2 108 ? 22.688 -33.183 -29.844 1.00 24.73 109 ALA A C 1
ATOM 3101 O O . ALA G 2 108 ? 22.701 -31.992 -29.513 1.00 19.44 109 ALA A O 1
ATOM 3103 N N . PRO G 2 109 ? 23.630 -33.714 -30.630 1.00 20.15 110 PRO A N 1
ATOM 3104 C CA . PRO G 2 109 ? 24.656 -32.864 -31.236 1.00 21.15 110 PRO A CA 1
ATOM 3105 C C . PRO G 2 109 ? 24.029 -31.728 -32.023 1.00 26.35 110 PRO A C 1
ATOM 3106 O O . PRO G 2 109 ? 23.029 -31.910 -32.720 1.00 32.12 110 PRO A O 1
ATOM 3110 N N . ARG G 2 110 ? 24.648 -30.559 -31.940 1.00 28.57 111 ARG A N 1
ATOM 3111 C CA . ARG G 2 110 ? 24.151 -29.374 -32.616 1.00 31.33 111 ARG A CA 1
ATOM 3112 C C . ARG G 2 110 ? 25.069 -28.984 -33.770 1.00 39.68 111 ARG A C 1
ATOM 3113 O O . ARG G 2 110 ? 26.271 -29.274 -33.767 1.00 32.11 111 ARG A O 1
ATOM 3121 N N . SER G 2 111 ? 24.480 -28.329 -34.764 1.00 34.38 112 SER A N 1
ATOM 3122 C CA . SER G 2 111 ? 25.219 -27.820 -35.913 1.00 38.05 112 SER A CA 1
ATOM 3123 C C . SER G 2 111 ? 26.237 -26.754 -35.510 1.00 48.89 112 SER A C 1
ATOM 3124 O O . SER G 2 111 ? 26.115 -25.585 -35.897 1.00 54.94 112 SER A O 1
#

Secondary structure (DSSP, 8-state):
--EEEEEEEEES--HHHHHHHHTS-GGGEEEEEEEEE--SSS---EEEEEEEEEEEE-HHHHHHHH-TT-EEEE--S-HHHHHHHHHTTS-EEEEEE----/---EEEEEEEEES--HHHHHHHHT--GGGEEEEEEEEE--STTS--EEEEEEEEEEEE-HHHHHHHH-TT-EEEE--S-HHHHHHHHHTTS-EEEEEE----/--EEEEEEEEES--HHHHHHHTT--GGGEEEEEEEEE---S--EEEEEEEEEEEE-HHHHHHHH-TT-EEEE--S-HHHHHHHHSTTS-EEEEEE----

Sequence (302 aa):
PQPHKRWVFTLNNPSEDERKKIRDLPISLFDYFIVGEEGNEEGRTPHLQGFANFVKKQTFNKVKWYLGARCHIEKAKGTDQQNKEFCSKEGNLLMECGAPRSQPHKRWVFTLNNPSEDERKKIRDLPISLFDYFIVGEEGEGRTPHLQGFANFVKKQTFNKVKWYLGARCHIEKAKGTDQQNKEFCSKEGNLLMECGAPRSQPHKRWVFTLNNPSEDERKKIRDLPISLFDYFIVGEEGNEEGRTPHLQGFANFVKKQTFNKVKWYLGARCHIEKAKGTDQQNKEFCSKEGNLLMECGAPRS

Organism: Porcine ci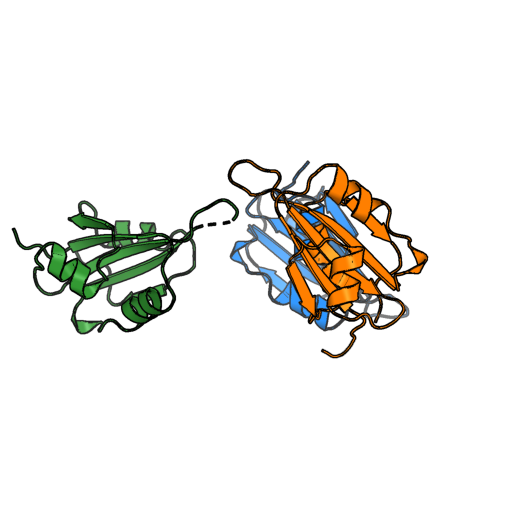rcovirus 2 (NCBI:txid85708)

Foldseek 3Di:
DDFDQKKWKKAWPDDPVLLVLQLPQPLLQAQKKWWFWDQPDPPGITMITMMTGGPDGDDPVVVCVSRHVRMDMDGDDDFQVVSVCVRCVVPGISDIDHDGDD/DFAFKKKKKQWQADPVLLVLVVVQDLLQFQKKWWFFDQVVTTIMITIMTGGPDGGDDCVVCVSRPDRMDMDGDPDFLVVSNCVRCVVPGISDMDHDGDD/DFAQKKKKKAWQDDPVLLVLQLPDDLLQALKKWWAFDQPDDPGITMITIMGRGPDGGDPVRVCVSRHVRMDMDGDPDFQVVSVCVRPVPPGISDIDHDTDD

Solvent-accessible surface area: 16752 Å² total; per-residue (Å²): 156,118,60,66,67,59,16,38,2,30,0,73,86,21,52,83,118,38,69,114,78,0,113,68,11,75,118,92,36,12,26,2,0,0,0,2,28,5,1,95,47,172,68,89,64,56,18,0,29,2,0,0,5,0,55,146,133,16,41,100,114,81,0,49,164,28,2,14,83,134,7,101,14,83,105,5,182,27,64,2,49,91,15,54,9,82,4,17,24,61,45,74,80,25,28,69,19,57,46,60,115,166,218,70,81,51,54,16,38,1,27,1,67,92,17,49,110,76,30,59,68,127,1,126,100,20,70,113,85,34,13,27,0,0,0,0,2,47,7,41,145,36,184,66,72,32,1,32,2,0,0,8,0,55,147,133,21,64,120,45,110,0,38,167,50,7,27,87,135,2,101,14,97,62,13,112,28,66,4,79,110,15,63,117,111,4,34,102,72,73,76,68,26,34,65,16,52,49,66,124,171,210,51,75,63,53,16,39,1,34,0,70,86,18,53,128,102,15,51,131,60,0,124,84,20,71,125,88,30,14,27,0,0,0,0,2,22,4,0,98,75,97,92,115,61,54,20,0,28,1,0,0,3,0,63,143,133,20,62,103,42,65,0,44,64,43,0,1,16,111,8,109,14,81,87,7,175,26,73,1,84,105,14,65,105,114,4,37,102,74,70,78,75,26,13,69,20,57,52,44,111,164

GO terms:
  GO:0039684 rolling circle single-stranded viral DNA replication (P, IDA)
  GO:0042025 host cell nucleus (C, EXP)

InterPro domains:
  IPR000605 Helicase, superfamily 3, single-stranded DNA/RNA virus [PF00910] (171-257)
  IPR027417 P-loop containing nucleoside triphosphate hydrolase [G3DSA:3.40.50.300] (140-301)
  IPR027417 P-loop containing nucleoside triphosphate hydrolase [SSF52540] (162-285)
  IPR049912 CRESS-DNA virus replication initiator protein, endonuclease domain [PF02407] (16-100)
  IPR049912 CRESS-DNA virus replication initiator protein, endonuclease domain [PS52020] (11-110)

Ne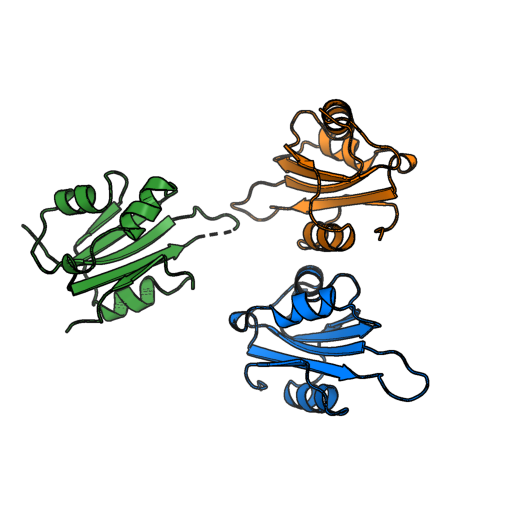arest PDB structures (foldseek):
  6wdz-assembly1_A  TM=1.010E+00  e=6.296E-22  Porcine circovirus 2
  8h56-assembly1_B  TM=9.951E-01  e=1.202E-20  Porcine circovirus 2
  5xor-assembly2_B  TM=9.919E-01  e=6.673E-19  Porcine circovirus 2
  2hw0-assembly1_A  TM=9.014E-01  e=8.017E-16  Porcine circovirus 2
  7kii-assembly1_A  TM=9.441E-01  e=2.910E-10  Muscovy duck circovirus

Radius of gyration: 24.57 Å; Cα contacts (8 Å, |Δi|>4): 614; chains: 3; bounding box: 69×50×58 Å

B-factor: mean 32.57, std 11.64, range [11.52, 97.07]